Protein AF-A0AAU3JM72-F1 (afdb_monomer_lite)

Radius of gyration: 27.92 Å; chains: 1; bounding box: 71×69×73 Å

Foldseek 3Di:
DDDAQEAEDAPDPVSVVVVVVSVVVCVVVVHHYHYDYPDDDDPDDDDPPDDPDDPVPDCVQVVPDPDDDPPPDPVVVVVVVLVVLLLLLLVLLLCLLLLLLVLLLVLLQVVCVVVVHPRLADPLLVCCCNPVLSPQLSVLSSPQDGDPCSVVDDDDDPPDDSCDPVSVVLSNVLSVLLSCLLNVQLVVVCVPPHNQASSQLSSLLSSLLSLLSSLVSNQPPHDSPDPSSVVRVSSVVSNVVSNVVSQCLAPPPVNCVSRVHHHDDPVSNVSSNVSSCVSNVVSVVVVVVVVVVVVVVVVVVVVVVD

Secondary structure (DSSP, 8-state):
-PPPEEEEE-S-HHHHHHHHHHHHHHHHHT--EEEEE--------PPSS--SS-TTTSSHHHHH-SS--SS--HHHHHHHHHHHHHHHHHHHHHHHHHHHHHHHHHHHHHHHHHTTPPPSS-TTHHHIIIIIISHHHHHHHHT----TTGGGSPPPPTTS-SS-HHHHHHHHHHHHHHHHHHHHHHHHHHHHH-HHHHHHHHHHHHHHHHHHHHHHHHTTTS-TT-TTTTT-HHHHHHHHHHHHHHHHHHHSHHHHHHHT--PPPHHHHHHHHHHHHHHHHHHHHHHHHHHHHHHHHHHHHHTT--

pLDDT: mean 80.22, std 16.36, range [35.91, 97.12]

Structure (mmCIF, N/CA/C/O backbone):
data_AF-A0AAU3JM72-F1
#
_entry.id   AF-A0AAU3JM72-F1
#
loop_
_atom_site.group_PDB
_atom_site.id
_atom_site.type_symbol
_atom_site.label_atom_id
_atom_site.label_alt_id
_atom_site.label_comp_id
_atom_site.label_asym_id
_atom_site.label_entity_id
_atom_site.label_seq_id
_atom_site.pdbx_PDB_ins_code
_atom_site.Cartn_x
_atom_site.Cartn_y
_atom_site.Cartn_z
_atom_site.occupancy
_atom_site.B_iso_or_equiv
_atom_site.auth_seq_id
_atom_site.auth_comp_id
_atom_site.auth_asym_id
_atom_site.auth_atom_id
_atom_site.pdbx_PDB_model_num
ATOM 1 N N . MET A 1 1 ? 28.764 20.811 -31.869 1.00 49.19 1 MET A N 1
ATOM 2 C CA . MET A 1 1 ? 29.523 19.583 -32.190 1.00 49.19 1 MET A CA 1
ATOM 3 C C . MET A 1 1 ? 28.527 18.578 -32.729 1.00 49.19 1 MET A C 1
ATOM 5 O O . MET A 1 1 ? 27.558 18.292 -32.040 1.00 49.19 1 MET A O 1
ATOM 9 N N . SER A 1 2 ? 28.678 18.153 -33.978 1.00 56.88 2 SER A N 1
ATOM 10 C CA . SER A 1 2 ? 27.762 17.224 -34.639 1.00 56.88 2 SER A CA 1
ATOM 11 C C . SER A 1 2 ? 27.998 15.799 -34.129 1.00 56.88 2 SER A C 1
ATOM 13 O O . SER A 1 2 ? 29.131 15.319 -34.113 1.00 56.88 2 SER A O 1
ATOM 15 N N . SER A 1 3 ? 26.936 15.145 -33.656 1.00 62.84 3 SER A N 1
ATOM 16 C CA . SER A 1 3 ? 27.009 13.788 -33.110 1.00 62.84 3 SER A CA 1
ATOM 17 C C . SER A 1 3 ? 27.438 12.781 -34.188 1.00 62.84 3 SER A C 1
ATOM 19 O O . SER A 1 3 ? 26.964 12.887 -35.323 1.00 62.84 3 SER A O 1
ATOM 21 N N . PRO A 1 4 ? 28.312 11.809 -33.865 1.00 71.19 4 PRO A N 1
ATOM 22 C CA . PRO A 1 4 ? 28.730 10.786 -34.816 1.00 71.19 4 PRO A CA 1
ATOM 23 C C . PRO A 1 4 ? 27.561 9.867 -35.194 1.00 71.19 4 PRO A C 1
ATOM 25 O O . PRO A 1 4 ? 26.648 9.649 -34.394 1.00 71.19 4 PRO A O 1
ATOM 28 N N . VAL A 1 5 ? 27.615 9.289 -36.394 1.00 57.78 5 VAL A N 1
ATOM 29 C CA . VAL A 1 5 ? 26.723 8.187 -36.781 1.00 57.78 5 VAL A CA 1
ATOM 30 C C . VAL A 1 5 ? 27.185 6.942 -36.029 1.00 57.78 5 VAL A C 1
ATOM 32 O O . VAL A 1 5 ? 28.366 6.604 -36.073 1.00 57.78 5 VAL A O 1
ATOM 35 N N . VAL A 1 6 ? 26.283 6.279 -35.305 1.00 68.44 6 VAL A N 1
ATOM 36 C CA . VAL A 1 6 ? 26.598 5.082 -34.513 1.00 68.44 6 VAL A CA 1
ATOM 37 C C . VAL A 1 6 ? 25.894 3.876 -35.122 1.00 68.44 6 VAL A C 1
ATOM 39 O O . VAL A 1 6 ? 24.688 3.940 -35.352 1.00 68.44 6 VAL A O 1
ATOM 42 N N . VAL A 1 7 ? 26.625 2.784 -35.358 1.00 66.69 7 VAL A N 1
ATOM 43 C CA . VAL A 1 7 ? 26.054 1.521 -35.854 1.00 66.69 7 VAL A CA 1
ATOM 44 C C . VAL A 1 7 ? 26.554 0.333 -35.039 1.00 66.69 7 VAL A C 1
ATOM 46 O O . VAL A 1 7 ? 27.743 0.242 -34.731 1.00 66.69 7 VAL A O 1
ATOM 49 N N . GLY A 1 8 ? 25.628 -0.560 -34.687 1.00 65.19 8 GLY A N 1
ATOM 50 C CA . GLY A 1 8 ? 25.911 -1.827 -34.018 1.00 65.19 8 GLY A CA 1
ATOM 51 C C . GLY A 1 8 ? 26.321 -2.907 -35.019 1.00 65.19 8 GLY A C 1
ATOM 52 O O . GLY A 1 8 ? 25.660 -3.056 -36.044 1.00 65.19 8 GLY A O 1
ATOM 53 N N . VAL A 1 9 ? 27.389 -3.652 -34.731 1.00 64.81 9 VAL A N 1
ATOM 54 C CA . VAL A 1 9 ? 27.903 -4.720 -35.607 1.00 64.81 9 VAL A CA 1
ATOM 55 C C . VAL A 1 9 ? 28.050 -6.019 -34.814 1.00 64.81 9 VAL A C 1
ATOM 57 O O . VAL A 1 9 ? 28.719 -6.036 -33.783 1.00 64.81 9 VAL A O 1
ATOM 60 N N . ASP A 1 10 ? 27.427 -7.094 -35.293 1.00 61.44 10 ASP A N 1
ATOM 61 C CA . ASP A 1 10 ? 27.591 -8.485 -34.816 1.00 61.44 10 ASP A CA 1
ATOM 62 C C . ASP A 1 10 ? 28.315 -9.386 -35.834 1.00 61.44 10 ASP A C 1
ATOM 64 O O . ASP A 1 10 ? 28.596 -10.543 -35.540 1.00 61.44 10 ASP A O 1
ATOM 68 N N . GLY A 1 11 ? 28.602 -8.880 -37.040 1.00 59.94 11 GLY A N 1
ATOM 69 C CA . GLY A 1 11 ? 29.184 -9.658 -38.138 1.00 59.94 11 GLY A CA 1
ATOM 70 C C . GLY A 1 11 ? 28.171 -10.417 -39.007 1.00 59.94 11 GLY A C 1
ATOM 71 O O . GLY A 1 11 ? 28.581 -11.088 -39.953 1.00 59.94 11 GLY A O 1
ATOM 72 N N . SER A 1 12 ? 26.864 -10.306 -38.743 1.00 63.44 12 SER A N 1
ATOM 73 C CA . SER A 1 12 ? 25.815 -10.822 -39.632 1.00 63.44 12 SER A CA 1
ATOM 74 C C . SER A 1 12 ? 25.775 -10.064 -40.975 1.00 63.44 12 SER A C 1
ATOM 76 O O . SER A 1 12 ? 26.095 -8.873 -41.029 1.00 63.44 12 SER A O 1
ATOM 78 N N . PRO A 1 13 ? 25.320 -10.693 -42.079 1.00 62.41 13 PRO A N 1
ATOM 79 C CA . PRO A 1 13 ? 25.146 -10.006 -43.364 1.00 62.41 13 PRO A CA 1
ATOM 80 C C . PRO A 1 13 ? 24.252 -8.756 -43.272 1.00 62.41 13 PRO A C 1
ATOM 82 O O . PRO A 1 13 ? 24.496 -7.754 -43.941 1.00 62.41 13 PRO A O 1
ATOM 85 N N . SER A 1 14 ? 23.243 -8.792 -42.397 1.00 65.31 14 SER A N 1
ATOM 86 C CA . SER A 1 14 ? 22.357 -7.666 -42.094 1.00 65.31 14 SER A CA 1
ATOM 87 C C . SER A 1 14 ? 23.060 -6.512 -41.378 1.00 65.31 14 SER A C 1
ATOM 89 O O . SER A 1 14 ? 22.780 -5.354 -41.691 1.00 65.31 14 SER A O 1
ATOM 91 N N . SER A 1 15 ? 23.983 -6.786 -40.448 1.00 60.44 15 SER A N 1
ATOM 92 C CA . SER A 1 15 ? 24.728 -5.710 -39.782 1.00 60.44 15 SER A CA 1
ATOM 93 C C . SER A 1 15 ? 25.787 -5.094 -40.690 1.00 60.44 15 SER A C 1
ATOM 95 O O . SER A 1 15 ? 25.991 -3.885 -40.632 1.00 60.44 15 SER A O 1
ATOM 97 N N . LEU A 1 16 ? 26.381 -5.866 -41.604 1.00 65.25 16 LEU A N 1
ATOM 98 C CA . LEU A 1 16 ? 27.285 -5.336 -42.632 1.00 65.25 16 LEU A CA 1
ATOM 99 C C . LEU A 1 16 ? 26.565 -4.381 -43.597 1.00 65.25 16 LEU A C 1
ATOM 101 O O . LEU A 1 16 ? 27.071 -3.293 -43.865 1.00 65.25 16 LEU A O 1
ATOM 105 N N . ALA A 1 17 ? 25.347 -4.716 -44.032 1.00 69.88 17 ALA A N 1
ATOM 106 C CA . ALA A 1 17 ? 24.524 -3.803 -44.831 1.00 69.88 17 ALA A CA 1
ATOM 107 C C . ALA A 1 17 ? 24.172 -2.510 -44.062 1.00 69.88 17 ALA A C 1
ATOM 109 O O . ALA A 1 17 ? 24.166 -1.416 -44.629 1.00 69.88 17 ALA A O 1
ATOM 110 N N . ALA A 1 18 ? 23.930 -2.611 -42.750 1.00 70.00 18 ALA A N 1
ATOM 111 C CA . ALA A 1 18 ? 23.711 -1.445 -41.894 1.00 70.00 18 ALA A CA 1
ATOM 112 C C . ALA A 1 18 ? 24.978 -0.578 -41.737 1.00 70.00 18 ALA A C 1
ATOM 114 O O . ALA A 1 18 ? 24.873 0.648 -41.687 1.00 70.00 18 ALA A O 1
ATOM 115 N N . VAL A 1 19 ? 26.172 -1.186 -41.710 1.00 70.06 19 VAL A N 1
ATOM 116 C CA . VAL A 1 19 ? 27.468 -0.480 -41.715 1.00 70.06 19 VAL A CA 1
ATOM 117 C C . VAL A 1 19 ? 27.672 0.297 -43.008 1.00 70.06 19 VAL A C 1
ATOM 119 O O . VAL A 1 19 ? 28.061 1.462 -42.948 1.00 70.06 19 VAL A O 1
ATOM 122 N N . GLU A 1 20 ? 27.380 -0.304 -44.162 1.00 69.19 20 GLU A N 1
ATOM 123 C CA . GLU A 1 20 ? 27.492 0.375 -45.458 1.00 69.19 20 GLU A CA 1
ATOM 124 C C . GLU A 1 20 ? 26.563 1.593 -45.538 1.00 69.19 20 GLU A C 1
ATOM 126 O O . GLU A 1 20 ? 27.001 2.692 -45.892 1.00 69.19 20 GLU A O 1
ATOM 131 N N . ALA A 1 21 ? 25.304 1.438 -45.115 1.00 69.81 21 ALA A N 1
ATOM 132 C CA . ALA A 1 21 ? 24.344 2.539 -45.061 1.00 69.81 21 ALA A CA 1
ATOM 133 C C . ALA A 1 21 ? 24.787 3.656 -44.094 1.00 69.81 21 ALA A C 1
ATOM 135 O O . ALA A 1 21 ? 24.672 4.843 -44.404 1.00 69.81 21 ALA A O 1
ATOM 136 N N . ALA A 1 22 ? 25.336 3.294 -42.934 1.00 67.94 22 ALA A N 1
ATOM 137 C CA . ALA A 1 22 ? 25.824 4.259 -41.953 1.00 67.94 22 ALA A CA 1
ATOM 138 C C . ALA A 1 22 ? 27.104 4.981 -42.400 1.00 67.94 22 ALA A C 1
ATOM 140 O O . ALA A 1 22 ? 27.269 6.166 -42.106 1.00 67.94 22 ALA A O 1
ATOM 141 N N . ALA A 1 23 ? 27.993 4.303 -43.130 1.00 68.81 23 ALA A N 1
ATOM 142 C CA . ALA A 1 23 ? 29.184 4.908 -43.720 1.00 68.81 23 ALA A CA 1
ATOM 143 C C . ALA A 1 23 ? 28.820 5.924 -44.812 1.00 68.81 23 ALA A C 1
ATOM 145 O O . ALA A 1 23 ? 29.388 7.018 -44.846 1.00 68.81 23 ALA A O 1
ATOM 146 N N . TRP A 1 24 ? 27.828 5.600 -45.648 1.00 74.69 24 TRP A N 1
ATOM 147 C CA . TRP A 1 24 ? 27.279 6.527 -46.637 1.00 74.69 24 TRP A CA 1
ATOM 148 C C . TRP A 1 24 ? 26.712 7.794 -45.978 1.00 74.69 24 TRP A C 1
ATOM 150 O O . TRP A 1 24 ? 27.073 8.913 -46.348 1.00 74.69 24 TRP A O 1
ATOM 160 N N . GLU A 1 25 ? 25.891 7.628 -44.940 1.00 65.50 25 GLU A N 1
ATOM 161 C CA . GLU A 1 25 ? 25.280 8.743 -44.208 1.00 65.50 25 GLU A CA 1
ATOM 162 C C . GLU A 1 25 ? 26.319 9.609 -43.472 1.00 65.50 25 GLU A C 1
ATOM 164 O O . GLU A 1 25 ? 26.221 10.839 -43.458 1.00 65.50 25 GLU A O 1
ATOM 169 N N . ALA A 1 26 ? 27.345 8.988 -42.880 1.00 64.19 26 ALA A N 1
ATOM 170 C CA . ALA A 1 26 ? 28.450 9.699 -42.239 1.00 64.19 26 ALA A CA 1
ATOM 171 C C . ALA A 1 26 ? 29.233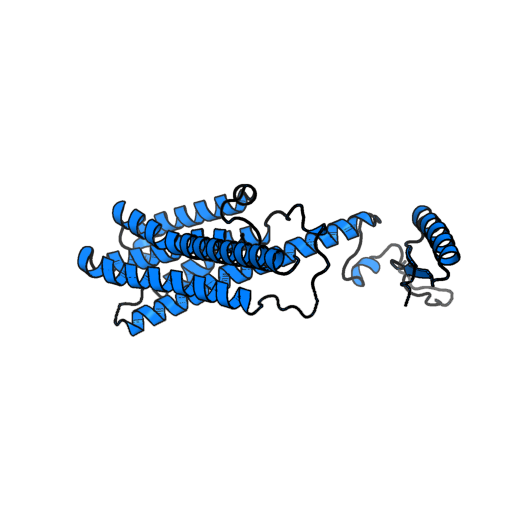 10.557 -43.249 1.00 64.19 26 ALA A C 1
ATOM 173 O O . ALA A 1 26 ? 29.571 11.706 -42.947 1.00 64.19 26 ALA A O 1
ATOM 174 N N . GLY A 1 27 ? 29.442 10.033 -44.463 1.00 67.31 27 GLY A N 1
ATOM 175 C CA . GLY A 1 27 ? 30.051 10.754 -45.581 1.00 67.31 27 GLY A CA 1
ATOM 176 C C . GLY A 1 27 ? 29.232 11.966 -46.027 1.00 67.31 27 GLY A C 1
ATOM 177 O O . GLY A 1 27 ? 29.788 13.053 -46.170 1.00 67.31 27 GLY A O 1
ATOM 178 N N . LEU A 1 28 ? 27.909 11.819 -46.161 1.00 76.88 28 LEU A N 1
ATOM 179 C CA . LEU A 1 28 ? 27.008 12.927 -46.514 1.00 76.88 28 LEU A CA 1
ATOM 180 C C . LEU A 1 28 ? 26.993 14.038 -45.460 1.00 76.88 28 LEU A C 1
ATOM 182 O O . LEU A 1 28 ? 26.919 15.220 -45.792 1.00 76.88 28 LEU A O 1
ATOM 186 N N . ARG A 1 29 ? 27.053 13.665 -44.180 1.00 71.69 29 ARG A N 1
ATOM 187 C CA . ARG A 1 29 ? 26.974 14.611 -43.059 1.00 71.69 29 ARG A CA 1
ATOM 188 C C . ARG A 1 29 ? 28.322 15.221 -42.674 1.00 71.69 29 ARG A C 1
ATOM 190 O O . ARG A 1 29 ? 28.341 16.146 -41.864 1.00 71.69 29 ARG A O 1
ATOM 197 N N . GLY A 1 30 ? 29.435 14.709 -43.202 1.00 73.06 30 GLY A N 1
ATOM 198 C CA . GLY A 1 30 ? 30.781 15.127 -42.799 1.00 73.06 30 GLY A CA 1
ATOM 199 C C . GLY A 1 30 ? 31.066 14.877 -41.311 1.00 73.06 30 GLY A C 1
ATOM 200 O O . GLY A 1 30 ? 31.782 15.653 -40.679 1.00 73.06 30 GLY A O 1
ATOM 201 N N . VAL A 1 31 ? 30.466 13.834 -40.727 1.00 71.56 31 VAL A N 1
ATOM 202 C CA . VAL A 1 31 ? 30.606 13.475 -39.303 1.00 71.56 31 VAL A CA 1
ATOM 203 C C . VAL A 1 31 ? 31.302 12.125 -39.152 1.00 71.56 31 VAL A C 1
ATOM 205 O O . VAL A 1 31 ? 31.309 11.311 -40.069 1.00 71.56 31 VAL A O 1
ATOM 208 N N . GLY A 1 32 ? 31.883 11.861 -37.980 1.00 63.00 32 GLY A N 1
ATOM 209 C CA . GLY A 1 32 ? 32.533 10.577 -37.708 1.00 63.00 32 GLY A CA 1
ATOM 210 C C . GLY A 1 32 ? 31.543 9.406 -37.645 1.00 63.00 32 GLY A C 1
ATOM 211 O O . GLY A 1 32 ? 30.427 9.559 -37.149 1.00 63.00 32 GLY A O 1
ATOM 212 N N . LEU A 1 33 ? 31.977 8.227 -38.096 1.00 56.91 33 LEU A N 1
ATOM 213 C CA . LEU A 1 33 ? 31.285 6.950 -37.901 1.00 56.91 33 LEU A CA 1
ATOM 214 C C . LEU A 1 33 ? 31.871 6.241 -36.672 1.00 56.91 33 LEU A C 1
ATOM 216 O O . LEU A 1 33 ? 33.084 6.057 -36.575 1.00 56.91 33 LEU A O 1
ATOM 220 N N . ARG A 1 34 ? 31.019 5.830 -35.733 1.00 59.38 34 ARG A N 1
ATOM 221 C CA . ARG A 1 34 ? 31.392 5.035 -34.560 1.00 59.38 34 ARG A CA 1
ATOM 222 C C . ARG A 1 34 ? 30.730 3.664 -34.648 1.00 59.38 34 ARG A C 1
ATOM 224 O O . ARG A 1 34 ? 29.527 3.530 -34.446 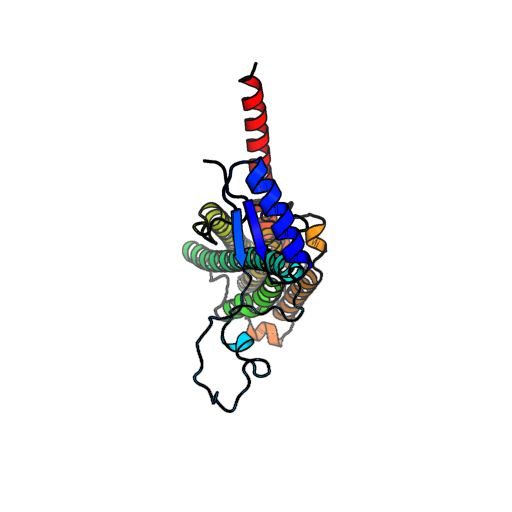1.00 59.38 34 ARG A O 1
ATOM 231 N N . LEU A 1 35 ? 31.538 2.649 -34.925 1.00 53.78 35 LEU A N 1
ATOM 232 C CA . LEU A 1 35 ? 31.105 1.256 -34.911 1.00 53.78 35 LEU A CA 1
ATOM 233 C C . LEU A 1 35 ? 31.121 0.732 -33.474 1.00 53.78 35 LEU A C 1
ATOM 235 O O . LEU A 1 35 ? 32.120 0.873 -32.769 1.00 53.78 35 LEU A O 1
ATOM 239 N N . VAL A 1 36 ? 30.011 0.146 -33.038 1.00 55.00 36 VAL A N 1
ATOM 240 C CA . VAL A 1 36 ? 29.865 -0.480 -31.722 1.00 55.00 36 VAL A CA 1
ATOM 241 C C . VAL A 1 36 ? 29.704 -1.975 -31.946 1.00 55.00 36 VAL A C 1
ATOM 243 O O . VAL A 1 36 ? 28.677 -2.437 -32.431 1.00 55.00 36 VAL A O 1
ATOM 246 N N . HIS A 1 37 ? 30.748 -2.737 -31.642 1.00 51.34 37 HIS A N 1
ATOM 247 C CA . HIS A 1 37 ? 30.766 -4.175 -31.881 1.00 51.34 37 HIS A CA 1
ATOM 248 C C . HIS A 1 37 ? 30.145 -4.930 -30.697 1.00 51.34 37 HIS A C 1
ATOM 250 O O . HIS A 1 37 ? 30.644 -4.836 -29.574 1.00 51.34 37 HIS A O 1
ATOM 256 N N . ALA A 1 38 ? 29.117 -5.742 -30.942 1.00 53.59 38 ALA A N 1
ATOM 257 C CA . ALA A 1 38 ? 28.592 -6.704 -29.972 1.00 53.59 38 ALA A CA 1
ATOM 258 C C . ALA A 1 38 ? 29.421 -8.006 -30.046 1.00 53.59 38 ALA A C 1
ATOM 260 O O . ALA A 1 38 ? 29.018 -9.002 -30.618 1.00 53.59 38 ALA A O 1
ATOM 261 N N . PHE A 1 39 ? 30.657 -7.901 -29.546 1.00 57.16 39 PHE A N 1
ATOM 262 C CA . PHE A 1 39 ? 31.664 -8.919 -29.184 1.00 57.16 39 PHE A CA 1
ATOM 263 C C . PHE A 1 39 ? 32.054 -10.122 -30.083 1.00 57.16 39 PHE A C 1
ATOM 265 O O . PHE A 1 39 ? 31.286 -11.042 -30.341 1.00 57.16 39 PHE A O 1
ATOM 272 N N . GLY A 1 40 ? 33.372 -10.228 -30.312 1.00 42.09 40 GLY A N 1
ATOM 273 C CA . GLY A 1 40 ? 34.153 -11.472 -30.283 1.00 42.09 40 GLY A CA 1
ATOM 274 C C . GLY A 1 40 ? 35.402 -11.245 -29.409 1.00 42.09 40 GLY A C 1
ATOM 275 O O . GLY A 1 40 ? 36.049 -10.211 -29.539 1.00 42.09 40 GLY A O 1
ATOM 276 N N . TRP A 1 41 ? 35.695 -12.149 -28.466 1.00 42.56 41 TRP A N 1
ATOM 277 C CA . TRP A 1 41 ? 36.824 -12.060 -27.512 1.00 42.56 41 TRP A CA 1
ATOM 278 C C . TRP A 1 41 ? 38.202 -11.989 -28.215 1.00 42.56 41 TRP A C 1
ATOM 280 O O . TRP A 1 41 ? 38.305 -12.365 -29.382 1.00 42.56 41 TRP A O 1
ATOM 290 N N . PRO A 1 42 ? 39.251 -11.459 -27.544 1.00 40.47 42 PRO A N 1
ATOM 291 C CA . PRO A 1 42 ? 40.457 -10.943 -28.173 1.00 40.47 42 PRO A CA 1
ATOM 292 C C . PRO A 1 42 ? 41.248 -12.045 -28.872 1.00 40.47 42 PRO A C 1
ATOM 294 O O . PRO A 1 42 ? 41.341 -13.178 -28.401 1.00 40.47 42 PRO A O 1
ATOM 297 N N . SER A 1 43 ? 41.881 -11.669 -29.977 1.00 41.25 43 SER A N 1
ATOM 298 C CA . SER A 1 43 ? 42.891 -12.451 -30.678 1.00 41.25 43 SER A CA 1
ATOM 299 C C . SER A 1 43 ? 44.108 -12.697 -29.776 1.00 41.25 43 SER A C 1
ATOM 301 O O . SER A 1 43 ? 45.112 -11.992 -29.861 1.00 41.25 43 SER A O 1
ATOM 303 N N . ILE A 1 44 ? 44.025 -13.698 -28.898 1.00 39.38 44 ILE A N 1
ATOM 304 C CA . ILE A 1 44 ? 45.196 -14.321 -28.284 1.00 39.38 44 ILE A CA 1
ATOM 305 C C . ILE A 1 44 ? 45.818 -15.216 -29.353 1.00 39.38 44 ILE A C 1
ATOM 307 O O . ILE A 1 44 ? 45.195 -16.159 -29.840 1.00 39.38 44 ILE A O 1
ATOM 311 N N . HIS A 1 45 ? 47.055 -14.912 -29.731 1.00 40.97 45 HIS A N 1
ATOM 312 C CA . HIS A 1 45 ? 47.859 -15.802 -30.555 1.00 40.97 45 HIS A CA 1
ATOM 313 C C . HIS A 1 45 ? 48.195 -17.045 -29.716 1.00 40.97 45 HIS A C 1
ATOM 315 O O . HIS A 1 45 ? 49.015 -16.980 -28.802 1.00 40.97 45 HIS A O 1
ATOM 321 N N . LEU A 1 46 ? 47.519 -18.164 -29.979 1.00 39.09 46 LEU A N 1
ATOM 322 C CA . LEU A 1 46 ? 47.880 -19.459 -29.407 1.00 39.09 46 LEU A CA 1
ATOM 323 C C . LEU A 1 46 ? 49.042 -20.037 -30.234 1.00 39.09 46 LEU A C 1
ATOM 325 O O . LEU A 1 46 ? 48.894 -20.171 -31.453 1.00 39.09 46 LEU A O 1
ATOM 329 N N . PRO A 1 47 ? 50.184 -20.395 -29.616 1.00 35.91 47 PRO A N 1
ATOM 330 C CA . PRO A 1 47 ? 51.208 -21.180 -30.294 1.00 35.91 47 PRO A CA 1
ATOM 331 C C . PRO A 1 47 ? 50.593 -22.478 -30.838 1.00 35.91 47 PRO A C 1
ATOM 333 O O . PRO A 1 47 ? 49.633 -23.004 -30.272 1.00 35.91 47 PRO A O 1
ATOM 336 N N . HIS A 1 48 ? 51.129 -23.004 -31.940 1.00 36.59 48 HIS A N 1
ATOM 337 C CA . HIS A 1 48 ? 50.636 -24.252 -32.521 1.00 36.59 48 HIS A CA 1
ATOM 338 C C . HIS A 1 48 ? 50.688 -25.401 -31.498 1.00 36.59 48 HIS A C 1
ATOM 340 O O . HIS A 1 48 ? 51.760 -25.757 -31.014 1.00 36.59 48 HIS A O 1
ATOM 346 N N . GLY A 1 49 ? 49.507 -25.949 -31.180 1.00 47.91 49 GLY A N 1
ATOM 347 C CA . GLY A 1 49 ? 49.293 -26.978 -30.153 1.00 47.91 49 GLY A CA 1
ATOM 348 C C . GLY A 1 49 ? 48.330 -26.561 -29.031 1.00 47.91 49 GLY A C 1
ATOM 349 O O . GLY A 1 49 ? 48.637 -26.786 -27.865 1.00 47.91 49 GLY A O 1
ATOM 350 N N . GLY A 1 50 ? 47.199 -25.921 -29.363 1.00 42.16 50 GLY A N 1
ATOM 351 C CA . GLY A 1 50 ? 46.226 -25.412 -28.383 1.00 42.16 50 GLY A CA 1
ATOM 352 C C . GLY A 1 50 ? 45.748 -26.456 -27.351 1.00 42.16 50 GLY A C 1
ATOM 353 O O . GLY A 1 50 ? 45.823 -27.658 -27.610 1.00 42.16 50 GLY A O 1
ATOM 354 N N . PRO A 1 51 ? 45.265 -26.016 -26.171 1.00 45.03 51 PRO A N 1
ATOM 355 C CA . PRO A 1 51 ? 44.852 -26.911 -25.088 1.00 45.03 51 PRO A CA 1
ATOM 356 C C . PRO A 1 51 ? 43.678 -27.825 -25.500 1.00 45.03 51 PRO A C 1
ATOM 358 O O . PRO A 1 51 ? 42.928 -27.479 -26.413 1.00 45.03 51 PRO A O 1
ATOM 361 N N . PRO A 1 52 ? 43.473 -28.976 -24.827 1.00 48.31 52 PRO A N 1
ATOM 362 C CA . PRO A 1 52 ? 42.564 -30.042 -25.276 1.00 48.31 52 PRO A CA 1
ATOM 363 C C . PRO A 1 52 ? 41.061 -29.705 -25.198 1.00 48.31 52 PRO A C 1
ATOM 365 O O . PRO A 1 52 ? 40.222 -30.574 -25.421 1.00 48.31 52 PRO A O 1
ATOM 368 N N . TRP A 1 53 ? 40.702 -28.457 -24.901 1.00 47.06 53 TRP A N 1
ATOM 369 C CA . TRP A 1 53 ? 39.329 -27.962 -24.838 1.00 47.06 53 TRP A CA 1
ATOM 370 C C . TRP A 1 53 ? 39.094 -26.893 -25.908 1.00 47.06 53 TRP A C 1
ATOM 372 O O . TRP A 1 53 ? 39.799 -25.888 -25.986 1.00 47.06 53 TRP A O 1
ATOM 382 N N . ASN A 1 54 ? 38.070 -27.120 -26.733 1.00 45.44 54 ASN A N 1
ATOM 383 C CA . ASN A 1 54 ? 37.643 -26.221 -27.798 1.00 45.44 54 ASN A CA 1
ATOM 384 C C . ASN A 1 54 ? 36.780 -25.074 -27.213 1.00 45.44 54 ASN A C 1
ATOM 386 O O . ASN A 1 54 ? 35.706 -25.336 -26.657 1.00 45.44 54 ASN A O 1
ATOM 390 N N . PRO A 1 55 ? 37.199 -23.800 -27.338 1.00 45.66 55 PRO A N 1
ATOM 391 C CA . PRO A 1 55 ? 36.449 -22.652 -26.820 1.00 45.66 55 PRO A CA 1
ATOM 392 C C . PRO A 1 55 ? 35.133 -22.377 -27.570 1.00 45.66 55 PRO A C 1
ATOM 394 O O . PRO A 1 55 ? 34.304 -21.624 -27.070 1.00 45.66 55 PRO A O 1
ATOM 397 N N . GLY A 1 56 ? 34.907 -22.994 -28.738 1.00 45.78 56 GLY A N 1
ATOM 398 C CA . GLY A 1 56 ? 33.637 -22.911 -29.467 1.00 45.78 56 GLY A CA 1
ATOM 399 C C . GLY A 1 56 ? 32.540 -23.849 -28.946 1.00 45.78 56 GLY A C 1
ATOM 400 O O . GLY A 1 56 ? 31.369 -23.597 -29.197 1.00 45.78 56 GLY A O 1
ATOM 401 N N . THR A 1 57 ? 32.895 -24.914 -28.215 1.00 46.12 57 THR A N 1
ATOM 402 C CA . THR A 1 57 ? 31.941 -25.932 -27.721 1.00 46.12 57 THR A CA 1
ATOM 403 C C . THR A 1 57 ? 31.735 -25.909 -26.209 1.00 46.12 57 THR A C 1
ATOM 405 O O . THR A 1 57 ? 30.852 -26.595 -25.708 1.00 46.12 57 THR A O 1
ATOM 408 N N . THR A 1 58 ? 32.541 -25.149 -25.464 1.00 43.28 58 THR A N 1
ATOM 409 C CA . THR A 1 58 ? 32.561 -25.210 -23.996 1.00 43.28 58 THR A CA 1
ATOM 410 C C . THR A 1 58 ? 32.350 -23.817 -23.421 1.00 43.28 58 THR A C 1
ATOM 412 O O . THR A 1 58 ? 33.315 -23.067 -23.360 1.00 43.28 58 THR A O 1
ATOM 415 N N . GLY A 1 59 ? 31.099 -23.482 -23.068 1.00 47.94 59 GLY A N 1
ATOM 416 C CA . GLY A 1 59 ? 30.612 -22.604 -21.976 1.00 47.94 59 GLY A CA 1
ATOM 417 C C . GLY A 1 59 ? 31.355 -21.325 -21.543 1.00 47.94 59 GLY A C 1
ATOM 418 O O . GLY A 1 59 ? 30.954 -20.697 -20.576 1.00 47.94 59 GLY A O 1
ATOM 419 N N . LEU A 1 60 ? 32.427 -20.890 -22.200 1.00 40.88 60 LEU A N 1
ATOM 420 C CA . LEU A 1 60 ? 33.278 -19.778 -21.766 1.00 40.88 60 LEU A CA 1
ATOM 421 C C . LEU A 1 60 ? 32.634 -18.414 -22.041 1.00 40.88 60 LEU A C 1
ATOM 423 O O . LEU A 1 60 ? 32.891 -17.467 -21.306 1.00 40.88 60 LEU A O 1
ATOM 427 N N . ARG A 1 61 ? 31.750 -18.329 -23.048 1.00 40.50 61 ARG A N 1
ATOM 428 C CA . ARG A 1 61 ? 30.870 -17.167 -23.273 1.00 40.50 61 ARG A CA 1
ATOM 429 C C . ARG A 1 61 ? 29.884 -16.971 -22.114 1.00 40.50 61 ARG A C 1
ATOM 431 O O . ARG A 1 61 ? 29.685 -15.842 -21.687 1.00 40.50 61 ARG A O 1
ATOM 438 N N . GLU A 1 62 ? 29.329 -18.064 -21.590 1.00 48.69 62 GLU A N 1
ATOM 439 C CA . GLU A 1 62 ? 28.422 -18.071 -20.429 1.00 48.69 62 GLU A CA 1
ATOM 440 C C . GLU A 1 62 ? 29.155 -17.760 -19.120 1.00 48.69 62 GLU A C 1
ATOM 442 O O . GLU A 1 62 ? 28.579 -17.164 -18.218 1.00 48.69 62 GLU A O 1
ATOM 447 N N . LEU A 1 63 ? 30.441 -18.112 -19.026 1.00 37.25 63 LEU A N 1
ATOM 448 C CA . LEU A 1 63 ? 31.255 -17.888 -17.829 1.00 37.25 63 LEU A CA 1
ATOM 449 C C . LEU A 1 63 ? 31.787 -16.449 -17.683 1.00 37.25 63 LEU A C 1
ATOM 451 O O . LEU A 1 63 ? 32.251 -16.103 -16.599 1.00 37.25 63 LEU A O 1
ATOM 455 N N . ALA A 1 64 ? 31.771 -15.627 -18.741 1.00 39.53 64 ALA A N 1
ATOM 456 C CA . ALA A 1 64 ? 32.469 -14.332 -18.768 1.00 39.53 64 ALA A CA 1
ATOM 457 C C . ALA A 1 64 ? 31.580 -13.103 -19.031 1.00 39.53 64 ALA A C 1
ATOM 459 O O . ALA A 1 64 ? 32.080 -11.981 -18.958 1.00 39.53 64 ALA A O 1
ATOM 460 N N . ALA A 1 65 ? 30.300 -13.282 -19.360 1.00 50.94 65 ALA A N 1
ATOM 461 C CA . ALA A 1 65 ? 29.388 -12.182 -19.661 1.00 50.94 65 ALA A CA 1
ATOM 462 C C . ALA A 1 65 ? 28.268 -12.088 -18.618 1.00 50.94 65 ALA A C 1
ATOM 464 O O . ALA A 1 65 ? 27.626 -13.088 -18.310 1.00 50.94 65 ALA A O 1
ATOM 465 N N . ASP A 1 66 ? 27.981 -10.871 -18.139 1.00 57.31 66 ASP A N 1
ATOM 466 C CA . ASP A 1 66 ? 26.841 -10.601 -17.244 1.00 57.31 66 ASP A CA 1
ATOM 467 C C . ASP A 1 66 ? 25.481 -10.868 -17.926 1.00 57.31 66 ASP A C 1
ATOM 469 O O . ASP A 1 66 ? 24.461 -11.036 -17.260 1.00 57.31 66 ASP A O 1
ATOM 473 N N . MET A 1 67 ? 25.456 -10.908 -19.265 1.00 66.94 67 MET A N 1
ATOM 474 C CA . MET A 1 67 ? 24.290 -11.245 -20.080 1.00 66.94 67 MET A CA 1
ATOM 475 C C . MET A 1 67 ? 24.731 -11.937 -21.378 1.00 66.94 67 MET A C 1
ATOM 477 O O . MET A 1 67 ? 25.571 -11.408 -22.108 1.00 66.94 67 MET A O 1
ATOM 481 N N . VAL A 1 68 ? 24.132 -13.090 -21.690 1.00 73.00 68 VAL A N 1
ATOM 482 C CA . VAL A 1 68 ? 24.349 -13.845 -22.938 1.00 73.00 68 VAL A CA 1
ATOM 483 C C . VAL A 1 68 ? 23.038 -13.936 -23.709 1.00 73.00 68 VAL A C 1
ATOM 485 O O . VAL A 1 68 ? 22.005 -14.288 -23.143 1.00 73.00 68 VAL A O 1
ATOM 488 N N . LEU A 1 69 ? 23.083 -13.622 -25.004 1.00 71.62 69 LEU A N 1
ATOM 489 C CA . LEU A 1 69 ? 21.965 -13.857 -25.914 1.00 71.62 69 LEU A CA 1
ATOM 490 C C . LEU A 1 69 ? 21.977 -15.328 -26.329 1.00 71.62 69 LEU A C 1
ATOM 492 O O . LEU A 1 69 ? 22.991 -15.825 -26.810 1.00 71.62 69 LEU A O 1
ATOM 496 N N . THR A 1 70 ? 20.866 -16.026 -26.113 1.00 78.50 70 THR A N 1
ATOM 497 C CA . THR A 1 70 ? 20.735 -17.456 -26.432 1.00 78.50 70 THR A CA 1
ATOM 498 C C . THR A 1 70 ? 20.209 -17.710 -27.843 1.00 78.50 70 THR A C 1
ATOM 500 O O . THR A 1 70 ? 20.287 -18.835 -28.328 1.00 78.50 70 THR A O 1
ATOM 503 N N . ASP A 1 71 ? 19.654 -16.683 -28.484 1.00 76.88 71 ASP A N 1
ATOM 504 C CA . ASP A 1 71 ? 18.985 -16.729 -29.784 1.00 76.88 71 ASP A CA 1
ATOM 505 C C . ASP A 1 71 ? 19.733 -15.963 -30.888 1.00 76.88 71 ASP A C 1
ATOM 507 O O . ASP A 1 71 ? 19.250 -15.916 -32.016 1.00 76.88 71 ASP A O 1
ATOM 511 N N . ASP A 1 72 ? 20.894 -15.374 -30.570 1.00 75.00 72 ASP A N 1
ATOM 512 C CA . ASP A 1 72 ? 21.681 -14.505 -31.457 1.00 75.00 72 ASP A CA 1
ATOM 513 C C . ASP A 1 72 ? 20.850 -13.370 -32.118 1.00 75.00 72 ASP A C 1
ATOM 515 O O . ASP A 1 72 ? 21.193 -12.888 -33.197 1.00 75.00 72 ASP A O 1
ATOM 519 N N . ASP A 1 73 ? 19.766 -12.903 -31.471 1.00 73.56 73 ASP A N 1
ATOM 520 C CA . ASP A 1 73 ? 18.891 -11.834 -31.982 1.00 73.56 73 ASP A CA 1
ATOM 521 C C . ASP A 1 73 ? 19.034 -10.529 -31.176 1.00 73.56 73 ASP A C 1
ATOM 523 O O . ASP A 1 73 ? 18.748 -10.446 -29.977 1.00 73.56 73 ASP A O 1
ATOM 527 N N . PHE A 1 74 ? 19.400 -9.443 -31.860 1.00 76.12 74 PHE A N 1
ATOM 528 C CA . PHE A 1 74 ? 19.455 -8.103 -31.273 1.00 76.12 74 PHE A CA 1
ATOM 529 C C . PHE A 1 74 ? 18.111 -7.596 -30.734 1.00 76.12 74 PHE A C 1
ATOM 531 O O . PHE A 1 74 ? 18.092 -6.758 -29.824 1.00 76.12 74 PHE A O 1
ATOM 538 N N . SER A 1 75 ? 16.982 -8.094 -31.243 1.00 80.81 75 SER A N 1
ATOM 539 C CA . SER A 1 75 ? 15.657 -7.766 -30.709 1.00 80.81 75 SER A CA 1
ATOM 540 C C . SER A 1 75 ? 15.514 -8.184 -29.236 1.00 80.81 75 SER A C 1
ATOM 542 O O . SER A 1 75 ? 14.838 -7.497 -28.457 1.00 80.81 75 SER A O 1
ATOM 544 N N . THR A 1 76 ? 16.242 -9.225 -28.809 1.00 78.81 76 THR A N 1
ATOM 545 C CA . THR A 1 76 ? 16.293 -9.668 -27.412 1.00 78.81 76 THR A CA 1
ATOM 546 C C . THR A 1 76 ? 16.952 -8.632 -26.505 1.00 78.81 76 THR A C 1
ATOM 548 O O . THR A 1 76 ? 16.491 -8.469 -25.376 1.00 78.81 76 THR A O 1
ATOM 551 N N . ILE A 1 77 ? 17.899 -7.820 -26.993 1.00 81.88 77 ILE A N 1
ATOM 552 C CA . ILE A 1 77 ? 18.438 -6.682 -26.224 1.00 81.88 77 ILE A CA 1
ATOM 553 C C . ILE A 1 77 ? 17.346 -5.638 -25.974 1.00 81.88 77 ILE A C 1
ATOM 555 O O . ILE A 1 77 ? 17.187 -5.159 -24.853 1.00 81.88 77 ILE A O 1
ATOM 559 N N . VAL A 1 78 ? 16.549 -5.298 -26.991 1.00 86.06 78 VAL A N 1
ATOM 560 C CA . VAL A 1 78 ? 15.461 -4.312 -26.846 1.00 86.06 78 VAL A CA 1
ATOM 561 C C . VAL A 1 78 ? 14.410 -4.805 -25.848 1.00 86.06 78 VAL A C 1
ATOM 563 O O . VAL A 1 78 ? 13.926 -4.029 -25.018 1.00 86.06 78 VAL A O 1
ATOM 566 N N . ARG A 1 79 ? 14.077 -6.100 -25.894 1.00 84.31 79 ARG A N 1
ATOM 567 C CA . ARG A 1 79 ? 13.186 -6.744 -24.920 1.00 84.31 79 ARG A CA 1
ATOM 568 C C . ARG A 1 79 ? 13.791 -6.752 -23.515 1.00 84.31 79 ARG A C 1
ATOM 570 O O . ARG A 1 79 ? 13.088 -6.397 -22.576 1.00 84.31 79 ARG A O 1
ATOM 577 N N . ALA A 1 80 ? 15.075 -7.075 -23.375 1.00 86.69 80 ALA A N 1
ATOM 578 C CA . ALA A 1 80 ? 15.778 -7.052 -22.094 1.00 86.69 80 ALA A CA 1
ATOM 579 C C . ALA A 1 80 ? 15.813 -5.642 -21.484 1.00 86.69 80 ALA A C 1
ATOM 581 O O . ALA A 1 80 ? 15.562 -5.482 -20.294 1.00 86.69 80 ALA A O 1
ATOM 582 N N . VAL A 1 81 ? 16.029 -4.600 -22.296 1.00 88.31 81 VAL A N 1
ATOM 583 C CA . VAL A 1 81 ? 15.952 -3.201 -21.844 1.00 88.31 81 VAL A CA 1
ATOM 584 C C . VAL A 1 81 ? 14.537 -2.850 -21.382 1.00 88.31 81 VAL A C 1
ATOM 586 O O . VAL A 1 81 ? 14.381 -2.231 -20.331 1.00 88.31 81 VAL A O 1
ATOM 589 N N . ARG A 1 82 ? 13.498 -3.248 -22.129 1.00 88.62 82 ARG A N 1
ATOM 590 C CA . ARG A 1 82 ? 12.098 -3.047 -21.715 1.00 88.62 82 ARG A CA 1
ATOM 591 C C . ARG A 1 82 ? 11.822 -3.696 -20.359 1.00 88.62 82 ARG A C 1
ATOM 593 O O . ARG A 1 82 ? 11.230 -3.051 -19.497 1.00 88.62 82 ARG A O 1
ATOM 600 N N . GLU A 1 83 ? 12.265 -4.936 -20.184 1.00 88.88 83 GLU A N 1
ATOM 601 C CA . GLU A 1 83 ? 12.077 -5.694 -18.949 1.00 88.88 83 GLU A CA 1
ATOM 602 C C . GLU A 1 83 ? 12.841 -5.057 -17.783 1.00 88.88 83 GLU A C 1
ATOM 604 O O . GLU A 1 83 ? 12.259 -4.800 -16.736 1.00 88.88 83 GLU A O 1
ATOM 609 N N . GLY A 1 84 ? 14.108 -4.683 -17.984 1.00 89.56 84 GLY A N 1
ATOM 610 C CA . GLY A 1 84 ? 14.919 -4.018 -16.962 1.00 89.56 84 GLY A CA 1
ATOM 611 C C . GL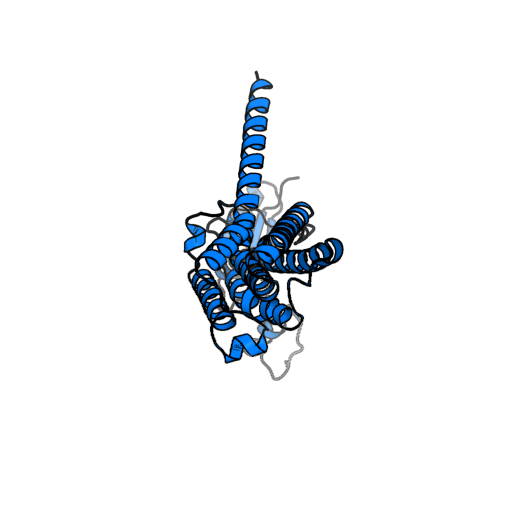Y A 1 84 ? 14.324 -2.688 -16.490 1.00 89.56 84 GLY A C 1
ATOM 612 O O . GLY A 1 84 ? 14.354 -2.386 -15.297 1.00 89.56 84 GLY A O 1
ATOM 613 N N . ARG A 1 85 ? 13.721 -1.909 -17.401 1.00 89.50 85 ARG A N 1
ATOM 614 C CA . ARG A 1 85 ? 12.980 -0.688 -17.038 1.00 89.50 85 ARG A CA 1
ATOM 615 C C . ARG A 1 85 ? 11.738 -1.005 -16.204 1.00 89.50 85 ARG A C 1
ATOM 617 O O . ARG A 1 85 ? 11.510 -0.329 -15.208 1.00 89.50 85 ARG A O 1
ATOM 624 N N . SER A 1 86 ? 10.985 -2.044 -16.571 1.00 88.00 86 SER A N 1
ATOM 625 C CA . SER A 1 86 ? 9.815 -2.492 -15.802 1.00 88.00 86 SER A CA 1
ATOM 626 C C . SER A 1 86 ? 10.201 -2.959 -14.399 1.00 88.00 86 SER A C 1
ATOM 628 O O . SER A 1 86 ? 9.608 -2.508 -13.426 1.00 88.00 86 SER A O 1
ATOM 630 N N . ILE A 1 87 ? 11.241 -3.792 -14.283 1.00 89.62 87 ILE A N 1
ATOM 631 C CA . ILE A 1 87 ? 11.748 -4.295 -12.999 1.00 89.62 87 ILE A CA 1
ATOM 632 C C . ILE A 1 87 ? 12.142 -3.132 -12.086 1.00 89.62 87 ILE A C 1
ATOM 634 O O . ILE A 1 87 ? 11.830 -3.142 -10.898 1.00 89.62 87 ILE A O 1
ATOM 638 N N . TYR A 1 88 ? 12.809 -2.106 -12.622 1.00 88.50 88 TYR A N 1
ATOM 639 C CA . TYR A 1 88 ? 13.167 -0.929 -11.834 1.00 88.50 88 TYR A CA 1
ATOM 640 C C . TYR A 1 88 ? 11.931 -0.178 -11.314 1.00 88.50 88 TYR A C 1
ATOM 642 O O . TYR A 1 88 ? 11.873 0.156 -10.127 1.00 88.50 88 TYR A O 1
ATOM 650 N N . ASP A 1 89 ? 10.940 0.065 -12.177 1.00 86.81 89 ASP A N 1
ATOM 651 C CA . ASP A 1 89 ? 9.685 0.717 -11.786 1.00 86.81 89 ASP A CA 1
ATOM 652 C C . ASP A 1 89 ? 8.963 -0.089 -10.693 1.00 86.81 89 ASP A C 1
ATOM 654 O O . ASP A 1 89 ? 8.456 0.477 -9.722 1.00 86.81 89 ASP A O 1
ATOM 658 N N . ASP A 1 90 ? 8.973 -1.414 -10.804 1.00 87.94 90 ASP A N 1
ATOM 659 C CA . ASP A 1 90 ? 8.361 -2.329 -9.843 1.00 87.94 90 ASP A CA 1
ATOM 660 C C . ASP A 1 90 ? 9.099 -2.353 -8.499 1.00 87.94 90 ASP A C 1
ATOM 662 O O . ASP A 1 90 ? 8.460 -2.294 -7.444 1.00 87.94 90 ASP A O 1
ATOM 666 N N . ILE A 1 91 ? 10.438 -2.314 -8.508 1.00 90.00 91 ILE A N 1
ATOM 667 C CA . ILE A 1 91 ? 11.252 -2.135 -7.294 1.00 90.00 91 ILE A CA 1
ATOM 668 C C . ILE A 1 91 ? 10.873 -0.827 -6.594 1.00 90.00 91 ILE A C 1
ATOM 670 O O . ILE A 1 91 ? 10.708 -0.808 -5.374 1.00 90.00 91 ILE A O 1
ATOM 674 N N . VAL A 1 92 ? 10.696 0.271 -7.335 1.00 88.00 92 VAL A N 1
ATOM 675 C CA . VAL A 1 92 ? 10.312 1.564 -6.746 1.00 88.00 92 VAL A CA 1
ATOM 676 C C . VAL A 1 92 ? 8.926 1.476 -6.099 1.00 88.00 92 VAL A C 1
ATOM 678 O O . VAL A 1 92 ? 8.766 1.934 -4.964 1.00 88.00 92 VAL A O 1
ATOM 681 N N . LYS A 1 93 ? 7.937 0.858 -6.762 1.00 87.00 93 LYS A N 1
ATOM 682 C CA . LYS A 1 93 ? 6.591 0.631 -6.193 1.00 87.00 93 LYS A CA 1
ATOM 683 C C . LYS A 1 93 ? 6.668 -0.189 -4.903 1.00 87.00 93 LYS A C 1
ATOM 685 O O . LYS A 1 93 ? 6.085 0.205 -3.891 1.00 87.00 93 LYS A O 1
ATOM 690 N N . PHE A 1 94 ? 7.419 -1.289 -4.930 1.00 89.00 94 PHE A N 1
ATOM 691 C CA . PHE A 1 94 ? 7.636 -2.170 -3.784 1.00 89.00 94 PHE A CA 1
ATOM 692 C C . PHE A 1 94 ? 8.274 -1.428 -2.600 1.00 89.00 94 PHE A C 1
ATOM 694 O O . PHE A 1 94 ? 7.732 -1.454 -1.493 1.00 89.00 94 PHE A O 1
ATOM 701 N N . VAL A 1 95 ? 9.380 -0.712 -2.828 1.00 90.62 95 VAL A N 1
ATOM 702 C CA . VAL A 1 95 ? 10.086 0.023 -1.767 1.00 90.62 95 VAL A CA 1
ATOM 703 C C . VAL A 1 95 ? 9.185 1.101 -1.168 1.00 90.62 95 VAL A C 1
ATOM 705 O O . VAL A 1 95 ? 9.153 1.263 0.050 1.00 90.62 95 VAL A O 1
ATOM 708 N N . ARG A 1 96 ? 8.415 1.823 -1.991 1.00 89.00 96 ARG A N 1
ATOM 709 C CA . ARG A 1 96 ? 7.461 2.834 -1.506 1.00 89.00 96 ARG A CA 1
ATOM 710 C C . ARG A 1 96 ? 6.387 2.228 -0.617 1.00 89.00 96 ARG A C 1
ATOM 712 O O . ARG A 1 96 ? 6.119 2.772 0.451 1.00 89.00 96 ARG A O 1
ATOM 719 N N . PHE A 1 97 ? 5.795 1.120 -1.058 1.00 90.50 97 PHE A N 1
ATOM 720 C CA . PHE A 1 97 ? 4.787 0.393 -0.298 1.00 90.50 97 PHE A CA 1
ATOM 721 C C . PHE A 1 97 ? 5.339 -0.035 1.069 1.00 90.50 97 PHE A C 1
ATOM 723 O O . PHE A 1 97 ? 4.794 0.360 2.099 1.00 90.50 97 PHE A O 1
ATOM 730 N N . GLN A 1 98 ? 6.473 -0.742 1.078 1.00 92.00 98 GLN A N 1
ATOM 731 C CA . GLN A 1 98 ? 7.061 -1.302 2.295 1.00 92.00 98 GLN A CA 1
ATOM 732 C C . GLN A 1 98 ? 7.554 -0.214 3.261 1.00 92.00 98 GLN A C 1
ATOM 734 O O . GLN A 1 98 ? 7.323 -0.287 4.469 1.00 92.00 98 GLN A O 1
ATOM 739 N N . LEU A 1 99 ? 8.194 0.839 2.742 1.00 93.25 99 LEU A N 1
ATOM 740 C CA . LEU A 1 99 ? 8.707 1.925 3.575 1.00 93.25 99 LEU A CA 1
ATOM 741 C C . LEU A 1 99 ? 7.569 2.754 4.186 1.00 93.25 99 LEU A C 1
ATOM 743 O O . LEU A 1 99 ? 7.670 3.151 5.345 1.00 93.25 99 LEU A O 1
ATOM 747 N N . ALA A 1 100 ? 6.473 2.972 3.450 1.00 92.81 100 ALA A N 1
ATOM 748 C CA . ALA A 1 100 ? 5.308 3.690 3.965 1.00 92.81 100 ALA A CA 1
ATOM 749 C C . ALA A 1 100 ? 4.641 2.905 5.096 1.00 92.81 100 ALA A C 1
ATOM 751 O O . ALA A 1 100 ? 4.340 3.490 6.137 1.00 92.81 100 ALA A O 1
ATOM 752 N N . THR A 1 101 ? 4.462 1.589 4.932 1.00 92.50 101 THR A N 1
ATOM 753 C CA . THR A 1 101 ? 3.901 0.728 5.983 1.00 92.50 101 THR A CA 1
ATOM 754 C C . THR A 1 101 ? 4.794 0.717 7.223 1.00 92.50 101 THR A C 1
ATOM 756 O O . THR A 1 101 ? 4.303 0.934 8.330 1.00 92.50 101 THR A O 1
ATOM 759 N N . ASN A 1 102 ? 6.113 0.575 7.056 1.00 94.06 102 ASN A N 1
ATOM 760 C CA . ASN A 1 102 ? 7.063 0.587 8.172 1.00 94.06 102 ASN A CA 1
ATOM 761 C C . ASN A 1 102 ? 7.066 1.917 8.928 1.00 94.06 102 ASN A C 1
ATOM 763 O O . ASN A 1 102 ? 6.992 1.936 10.159 1.00 94.06 102 ASN A O 1
ATOM 767 N N . ILE A 1 103 ? 7.111 3.037 8.202 1.00 95.25 103 ILE A N 1
ATOM 768 C CA . ILE A 1 103 ? 7.017 4.371 8.802 1.00 95.25 103 ILE A CA 1
ATOM 769 C C . ILE A 1 103 ? 5.672 4.531 9.512 1.00 95.25 103 ILE A C 1
ATOM 771 O O . ILE A 1 103 ? 5.645 4.990 10.651 1.00 95.25 103 ILE A O 1
ATOM 775 N N . GLY A 1 104 ? 4.571 4.100 8.896 1.00 95.44 104 GLY A N 1
ATOM 776 C CA . GLY A 1 104 ? 3.246 4.145 9.507 1.00 95.44 104 GLY A CA 1
ATOM 777 C C . GLY A 1 104 ? 3.155 3.341 10.801 1.00 95.44 104 GLY A C 1
ATOM 778 O O . GLY A 1 104 ? 2.610 3.840 11.781 1.00 95.44 104 GLY A O 1
ATOM 779 N N . ALA A 1 105 ? 3.737 2.142 10.853 1.00 94.50 105 ALA A N 1
ATOM 780 C CA . ALA A 1 105 ? 3.729 1.303 12.050 1.00 94.50 105 ALA A CA 1
ATOM 781 C C . ALA A 1 105 ? 4.538 1.946 13.185 1.00 94.50 105 ALA A C 1
ATOM 783 O O . ALA A 1 105 ? 4.057 2.050 14.316 1.00 94.50 105 ALA A O 1
ATOM 784 N N . MET A 1 106 ? 5.744 2.436 12.874 1.00 95.19 106 MET A N 1
ATOM 785 C CA . MET A 1 106 ? 6.597 3.135 13.840 1.00 95.19 106 MET A CA 1
ATOM 786 C C . MET A 1 106 ? 5.921 4.400 14.377 1.00 95.19 106 MET A C 1
ATOM 788 O O . MET A 1 106 ? 5.900 4.624 15.588 1.00 95.19 106 MET A O 1
ATOM 792 N N . LEU A 1 107 ? 5.322 5.204 13.496 1.00 96.81 107 LEU A N 1
ATOM 793 C CA . LEU A 1 107 ? 4.604 6.417 13.881 1.00 96.81 107 LEU A CA 1
ATOM 794 C C . LEU A 1 107 ? 3.317 6.112 14.656 1.00 96.81 107 LEU A C 1
ATOM 796 O O . LEU A 1 107 ? 2.986 6.870 15.561 1.00 96.81 107 LEU A O 1
ATOM 800 N N . ALA A 1 108 ? 2.605 5.022 14.358 1.00 96.38 108 ALA A N 1
ATOM 801 C CA . ALA A 1 108 ? 1.413 4.620 15.106 1.00 96.38 108 ALA A CA 1
ATOM 802 C C . ALA A 1 108 ? 1.767 4.245 16.550 1.00 96.38 108 ALA A C 1
ATOM 804 O O . ALA A 1 108 ? 1.112 4.693 17.490 1.00 96.38 108 ALA A O 1
ATOM 805 N N . LEU A 1 109 ? 2.833 3.457 16.728 1.00 95.94 109 LEU A N 1
ATOM 806 C CA . LEU A 1 109 ? 3.349 3.079 18.046 1.00 95.94 109 LEU A CA 1
ATOM 807 C C . LEU A 1 109 ? 3.823 4.307 18.829 1.00 95.94 109 LEU A C 1
ATOM 809 O O . LEU A 1 109 ? 3.446 4.483 19.989 1.00 95.94 109 LEU A O 1
ATOM 813 N N . LEU A 1 110 ? 4.603 5.180 18.185 1.00 96.62 110 LEU A N 1
ATOM 814 C CA . LEU A 1 110 ? 5.068 6.426 18.791 1.00 96.62 110 LEU A CA 1
ATOM 815 C C . LEU A 1 110 ? 3.891 7.340 19.159 1.00 96.62 110 LEU A C 1
ATOM 817 O O . LEU A 1 110 ? 3.827 7.835 20.280 1.00 96.62 110 LEU A O 1
ATOM 821 N N . GLY A 1 111 ? 2.944 7.533 18.244 1.00 96.19 111 GLY A N 1
ATOM 822 C CA . GLY A 1 111 ? 1.778 8.392 18.434 1.00 96.19 111 GLY A CA 1
ATOM 823 C C . GLY A 1 111 ? 0.868 7.907 19.559 1.00 96.19 111 GLY A C 1
ATOM 824 O O . GLY A 1 111 ? 0.436 8.711 20.381 1.00 96.19 111 GLY A O 1
ATOM 825 N N . ALA A 1 112 ? 0.632 6.598 19.655 1.00 96.25 112 ALA A N 1
ATOM 826 C CA . ALA A 1 112 ? -0.121 6.022 20.765 1.00 96.25 112 ALA A CA 1
ATOM 827 C C . ALA A 1 112 ? 0.599 6.206 22.108 1.00 96.25 112 ALA A C 1
ATOM 829 O O . ALA A 1 112 ? -0.032 6.615 23.080 1.00 96.25 112 ALA A O 1
ATOM 830 N N . SER A 1 113 ? 1.916 5.971 22.144 1.00 96.12 113 SER A N 1
ATOM 831 C CA . SER A 1 113 ? 2.740 6.169 23.343 1.00 96.12 113 SER A CA 1
ATOM 832 C C . SER A 1 113 ? 2.701 7.623 23.828 1.00 96.12 113 SER A C 1
ATOM 834 O O . SER A 1 113 ? 2.415 7.883 24.996 1.00 96.12 113 SER A O 1
ATOM 836 N N . LEU A 1 114 ? 2.883 8.586 22.916 1.00 96.38 114 LEU A N 1
ATOM 837 C CA . LEU A 1 114 ? 2.806 10.020 23.224 1.00 96.38 114 LEU A CA 1
ATOM 838 C C . LEU A 1 114 ? 1.406 10.456 23.680 1.00 96.38 114 LEU A C 1
ATOM 840 O O . LEU A 1 114 ? 1.283 11.360 24.501 1.00 96.38 114 LEU A O 1
ATOM 844 N N . ALA A 1 115 ? 0.355 9.808 23.176 1.00 94.75 115 ALA A N 1
ATOM 845 C CA . ALA A 1 115 ? -1.027 10.061 23.576 1.00 94.75 115 ALA A CA 1
ATOM 846 C C . ALA A 1 115 ? -1.443 9.337 24.876 1.00 94.75 115 ALA A C 1
ATOM 848 O O . ALA A 1 115 ? -2.597 9.453 25.289 1.00 94.75 115 ALA A O 1
ATOM 849 N N . GLY A 1 116 ? -0.551 8.564 25.513 1.00 94.00 116 GLY A N 1
ATOM 850 C CA . GLY A 1 116 ? -0.882 7.761 26.697 1.00 94.00 116 GLY A CA 1
ATOM 851 C C . GLY A 1 116 ? -1.889 6.635 26.415 1.00 94.00 116 GLY A C 1
ATOM 852 O O . GLY A 1 116 ? -2.631 6.210 27.304 1.00 94.00 116 GLY A O 1
ATOM 853 N N . LEU A 1 117 ? -1.966 6.175 25.165 1.00 94.81 117 LEU A N 1
ATOM 854 C CA . LEU A 1 117 ? -2.812 5.065 24.732 1.00 94.81 117 LEU A CA 1
ATOM 855 C C . LEU A 1 117 ? -2.040 3.736 24.833 1.00 94.81 117 LEU A C 1
ATOM 857 O O . LEU A 1 117 ? -0.810 3.730 24.753 1.00 94.81 117 LEU A O 1
ATOM 861 N N . PRO A 1 118 ? -2.735 2.592 24.985 1.00 94.06 118 PRO A N 1
ATOM 862 C CA . PRO A 1 118 ? -2.083 1.291 24.886 1.00 94.06 118 PRO A CA 1
ATOM 863 C C . PRO A 1 118 ? -1.470 1.108 23.493 1.00 94.06 118 PRO A C 1
ATOM 865 O O . PRO A 1 118 ? -1.939 1.696 22.516 1.00 94.06 118 PRO A O 1
ATOM 868 N N . ALA A 1 119 ? -0.430 0.279 23.401 1.00 93.88 119 ALA A N 1
ATOM 869 C CA . ALA A 1 119 ? 0.243 0.018 22.136 1.00 93.88 119 ALA A CA 1
ATOM 870 C C . ALA A 1 119 ? -0.754 -0.560 21.107 1.00 93.88 119 ALA A C 1
ATOM 872 O O . ALA A 1 119 ? -1.342 -1.607 21.379 1.00 93.88 119 ALA A O 1
ATOM 873 N N . PRO A 1 120 ? -0.949 0.084 19.938 1.00 92.19 120 PRO A N 1
ATOM 874 C CA . PRO A 1 120 ? -1.965 -0.308 18.958 1.00 92.19 120 PRO A CA 1
ATOM 875 C C . PRO A 1 120 ? -1.689 -1.668 18.318 1.00 92.19 120 PRO A C 1
ATOM 877 O O . PRO A 1 120 ? -2.611 -2.297 17.811 1.00 92.19 120 PRO A O 1
ATOM 880 N N . LEU A 1 121 ? -0.424 -2.094 18.317 1.00 93.12 121 LEU A N 1
ATOM 881 C CA . LEU A 1 121 ? 0.043 -3.339 17.725 1.00 93.12 121 LEU A CA 1
ATOM 882 C C . LEU A 1 121 ? 0.890 -4.094 18.747 1.00 93.12 121 LEU A C 1
ATOM 884 O O . LEU A 1 121 ? 1.767 -3.511 19.391 1.00 93.12 121 LEU A O 1
ATOM 888 N N . THR A 1 122 ? 0.651 -5.395 18.876 1.00 91.44 122 THR A N 1
ATOM 889 C CA . THR A 1 122 ? 1.456 -6.262 19.743 1.00 91.44 122 THR A CA 1
ATOM 890 C C . THR A 1 122 ? 2.737 -6.724 19.046 1.00 91.44 122 THR A C 1
ATOM 892 O O . THR A 1 122 ? 2.852 -6.711 17.817 1.00 91.44 122 THR A O 1
ATOM 895 N N . ALA A 1 123 ? 3.703 -7.208 19.833 1.00 89.62 123 ALA A N 1
ATOM 896 C CA . ALA A 1 123 ? 4.946 -7.768 19.303 1.00 89.62 123 ALA A CA 1
ATOM 897 C C . ALA A 1 123 ? 4.711 -8.955 18.349 1.00 89.62 123 ALA A C 1
ATOM 899 O O . ALA A 1 123 ? 5.477 -9.132 17.410 1.00 89.62 123 ALA A O 1
ATOM 900 N N . ALA A 1 124 ? 3.643 -9.737 18.548 1.00 88.38 124 ALA A N 1
ATOM 901 C CA . ALA A 1 124 ? 3.276 -10.843 17.660 1.00 88.38 124 ALA A CA 1
ATOM 902 C C . ALA A 1 124 ? 2.590 -10.370 16.362 1.00 88.38 124 ALA A C 1
ATOM 904 O O . ALA A 1 124 ? 2.732 -11.001 15.315 1.00 88.38 124 ALA A O 1
ATOM 905 N N . GLN A 1 125 ? 1.871 -9.245 16.410 1.00 92.62 125 GLN A N 1
ATOM 906 C CA . GLN A 1 125 ? 1.169 -8.676 15.254 1.00 92.62 125 GLN A CA 1
ATOM 907 C C . GLN A 1 125 ? 2.120 -7.981 14.265 1.00 92.62 125 GLN A C 1
ATOM 909 O O . GLN A 1 125 ? 1.835 -7.931 13.072 1.00 92.62 125 GLN A O 1
ATOM 914 N N . LEU A 1 126 ? 3.267 -7.475 14.726 1.00 91.31 126 LEU A N 1
ATOM 915 C CA . LEU A 1 126 ? 4.257 -6.806 13.871 1.00 91.31 126 LEU A CA 1
ATOM 916 C C . LEU A 1 126 ? 4.876 -7.735 12.802 1.00 91.31 126 LEU A C 1
ATOM 918 O O . LEU A 1 126 ? 4.853 -7.363 11.625 1.00 91.31 126 LEU A O 1
ATOM 922 N N . PRO A 1 127 ? 5.392 -8.936 13.137 1.00 91.25 127 PRO A N 1
ATOM 923 C CA . PRO A 1 127 ? 5.837 -9.910 12.139 1.00 91.25 127 PRO A CA 1
ATOM 924 C C . PRO A 1 127 ? 4.701 -10.405 11.248 1.00 91.25 127 PRO A C 1
ATOM 926 O O . PRO A 1 127 ? 4.916 -10.630 10.061 1.00 91.25 127 PRO A O 1
ATOM 929 N N . TRP A 1 128 ? 3.491 -10.548 11.798 1.00 90.81 128 TRP A N 1
ATOM 930 C CA . TRP A 1 128 ? 2.313 -10.918 11.015 1.00 90.81 128 TRP A CA 1
ATOM 931 C C . TRP A 1 128 ? 2.056 -9.910 9.894 1.00 90.81 128 TRP A C 1
ATOM 933 O O . TRP A 1 128 ? 1.949 -10.299 8.734 1.00 90.81 128 TRP A O 1
ATOM 943 N N . ILE A 1 129 ? 2.052 -8.619 10.230 1.00 91.44 129 ILE A N 1
ATOM 944 C CA . ILE A 1 129 ? 1.933 -7.531 9.259 1.00 91.44 129 ILE A CA 1
ATOM 945 C C . ILE A 1 129 ? 3.060 -7.610 8.219 1.00 91.44 129 ILE A C 1
ATOM 947 O O . ILE A 1 129 ? 2.781 -7.786 7.038 1.00 91.44 129 ILE A O 1
ATOM 951 N N . ASN A 1 130 ? 4.320 -7.585 8.657 1.00 90.44 130 ASN A N 1
ATOM 952 C CA . ASN A 1 130 ? 5.463 -7.439 7.750 1.00 90.44 130 ASN A CA 1
ATOM 953 C C . ASN A 1 130 ? 5.723 -8.653 6.845 1.00 90.44 130 ASN A C 1
ATOM 955 O O . ASN A 1 130 ? 6.268 -8.502 5.754 1.00 90.44 130 ASN A O 1
ATOM 959 N N . ILE A 1 131 ? 5.394 -9.864 7.302 1.00 87.94 131 ILE A N 1
ATOM 960 C CA . ILE A 1 131 ? 5.703 -11.102 6.573 1.00 87.94 131 ILE A CA 1
ATOM 961 C C . ILE A 1 131 ? 4.472 -11.600 5.821 1.00 87.94 131 ILE A C 1
ATOM 963 O O . ILE A 1 131 ? 4.548 -11.885 4.627 1.00 87.94 131 ILE A O 1
ATOM 967 N N . ILE A 1 132 ? 3.341 -11.727 6.516 1.00 89.25 132 ILE A N 1
ATOM 968 C CA . ILE A 1 132 ? 2.164 -12.425 5.988 1.00 89.25 132 ILE A CA 1
ATOM 969 C C . ILE A 1 132 ? 1.237 -11.457 5.259 1.00 89.25 132 ILE A C 1
ATOM 971 O O . ILE A 1 132 ? 0.722 -11.809 4.200 1.00 89.25 132 ILE A O 1
ATOM 975 N N . MET A 1 133 ? 1.048 -10.246 5.787 1.00 90.62 133 MET A N 1
ATOM 976 C CA . MET A 1 133 ? 0.112 -9.284 5.195 1.00 90.62 133 MET A CA 1
ATOM 977 C C . MET A 1 133 ? 0.762 -8.444 4.095 1.00 90.62 133 MET A C 1
ATOM 979 O O . MET A 1 133 ? 0.171 -8.277 3.031 1.00 90.62 133 MET A O 1
ATOM 983 N N . ASP A 1 134 ? 1.995 -7.988 4.312 1.00 89.56 134 ASP A N 1
ATOM 984 C CA . ASP A 1 134 ? 2.735 -7.159 3.356 1.00 89.56 134 ASP A CA 1
ATOM 985 C C . ASP A 1 134 ? 3.450 -7.980 2.273 1.00 89.56 134 ASP A C 1
ATOM 987 O O . ASP A 1 134 ? 3.543 -7.541 1.126 1.00 89.56 134 ASP A O 1
ATOM 991 N N . GLY A 1 135 ? 3.952 -9.174 2.608 1.00 89.56 135 GLY A N 1
ATOM 992 C CA . GLY A 1 135 ? 4.803 -9.980 1.726 1.00 89.56 135 GLY A CA 1
ATOM 993 C C . GLY A 1 135 ? 4.159 -10.342 0.379 1.00 89.56 135 GLY A C 1
ATOM 994 O O . GLY A 1 135 ? 4.740 -10.044 -0.668 1.00 89.56 135 GLY A O 1
ATOM 995 N N . PRO A 1 136 ? 2.959 -10.954 0.351 1.00 90.50 136 PRO A N 1
ATOM 996 C CA . PRO A 1 136 ? 2.319 -11.334 -0.906 1.00 90.50 136 PRO A CA 1
ATOM 997 C C . PRO A 1 136 ? 1.967 -10.135 -1.809 1.00 90.50 136 PRO A C 1
ATOM 999 O O . PRO A 1 136 ? 2.309 -10.185 -2.993 1.00 90.50 136 PRO A O 1
ATOM 1002 N N . PRO A 1 137 ? 1.354 -9.035 -1.316 1.00 87.88 137 PRO A N 1
ATOM 1003 C CA . PRO A 1 137 ? 1.151 -7.830 -2.123 1.00 87.88 137 PRO A CA 1
ATOM 1004 C C . PRO A 1 137 ? 2.458 -7.205 -2.621 1.00 87.88 137 PRO A C 1
ATOM 1006 O O . PRO A 1 137 ? 2.528 -6.800 -3.779 1.00 87.88 137 PRO A O 1
ATOM 1009 N N . ALA A 1 138 ? 3.506 -7.173 -1.792 1.00 87.19 138 ALA A N 1
ATOM 1010 C CA . ALA A 1 138 ? 4.831 -6.698 -2.186 1.00 87.19 138 ALA A CA 1
ATOM 1011 C C . ALA A 1 138 ? 5.408 -7.502 -3.360 1.00 87.19 138 ALA A C 1
ATOM 1013 O O . ALA A 1 138 ? 5.864 -6.922 -4.344 1.00 87.19 138 ALA A O 1
ATOM 1014 N N . MET A 1 139 ? 5.324 -8.832 -3.293 1.00 88.06 139 MET A N 1
ATOM 1015 C CA . MET A 1 139 ? 5.730 -9.714 -4.389 1.00 88.06 139 MET A CA 1
ATOM 1016 C C . MET A 1 139 ? 4.890 -9.485 -5.646 1.00 88.06 139 MET A C 1
ATOM 1018 O O . MET A 1 139 ? 5.432 -9.453 -6.745 1.00 88.06 139 MET A O 1
ATOM 1022 N N . ALA A 1 140 ? 3.579 -9.280 -5.502 1.00 87.81 140 ALA A N 1
ATOM 1023 C CA . ALA A 1 140 ? 2.695 -9.008 -6.633 1.00 87.81 140 ALA A CA 1
ATOM 1024 C C . ALA A 1 140 ? 2.958 -7.644 -7.300 1.00 87.81 140 ALA A C 1
ATOM 1026 O O . ALA A 1 140 ? 2.708 -7.500 -8.498 1.00 87.81 140 ALA A O 1
ATOM 1027 N N . LEU A 1 141 ? 3.458 -6.659 -6.543 1.00 85.81 141 LEU A N 1
ATOM 1028 C CA . LEU A 1 141 ? 3.933 -5.373 -7.063 1.00 85.81 141 LEU A CA 1
ATOM 1029 C C . LEU A 1 141 ? 5.292 -5.489 -7.765 1.00 85.81 141 LEU A C 1
ATOM 1031 O O . LEU A 1 141 ? 5.551 -4.710 -8.673 1.00 85.81 141 LEU A O 1
ATOM 1035 N N . ALA A 1 142 ? 6.132 -6.449 -7.364 1.00 80.75 142 ALA A N 1
ATOM 1036 C CA . ALA A 1 142 ? 7.446 -6.693 -7.962 1.00 80.75 142 ALA A CA 1
ATOM 1037 C C . ALA A 1 142 ? 7.387 -7.368 -9.349 1.00 80.75 142 ALA A C 1
ATOM 1039 O O . ALA A 1 142 ? 8.395 -7.412 -10.046 1.00 80.75 142 ALA A O 1
ATOM 1040 N N . VAL A 1 143 ? 6.228 -7.917 -9.731 1.00 81.94 143 VAL A N 1
ATOM 1041 C CA . VAL A 1 143 ? 5.977 -8.574 -11.031 1.00 81.94 143 VAL A CA 1
ATOM 1042 C C . VAL A 1 143 ? 4.804 -7.919 -11.768 1.00 81.94 143 VAL A C 1
ATOM 1044 O O . VAL A 1 143 ? 3.988 -8.584 -12.416 1.00 81.94 143 VAL A O 1
ATOM 1047 N N . ASP A 1 144 ? 4.652 -6.607 -11.599 1.00 81.00 144 ASP A N 1
ATOM 1048 C CA . ASP A 1 144 ? 3.542 -5.867 -12.183 1.00 81.00 144 ASP A CA 1
ATOM 1049 C C . ASP A 1 144 ? 3.745 -5.738 -13.706 1.00 81.00 144 ASP A C 1
ATOM 1051 O O . ASP A 1 144 ? 4.856 -5.507 -14.176 1.00 81.00 144 ASP A O 1
ATOM 1055 N N . PRO A 1 145 ? 2.701 -5.887 -14.542 1.00 79.81 145 PRO A N 1
ATOM 1056 C CA . PRO A 1 145 ? 2.900 -5.853 -15.984 1.00 79.81 145 PRO A CA 1
ATOM 1057 C C . PRO A 1 145 ? 3.425 -4.495 -16.456 1.00 79.81 145 PRO A C 1
ATOM 1059 O O . PRO A 1 145 ? 2.775 -3.474 -16.203 1.00 79.81 145 PRO A O 1
ATOM 1062 N N . ALA A 1 146 ? 4.507 -4.509 -17.241 1.00 77.69 146 ALA A N 1
ATOM 1063 C CA . ALA A 1 146 ? 5.126 -3.319 -17.822 1.00 77.69 146 ALA A CA 1
ATOM 1064 C C . ALA A 1 146 ? 4.102 -2.342 -18.426 1.00 77.69 146 ALA A C 1
ATOM 1066 O O . ALA A 1 146 ? 3.123 -2.739 -19.080 1.00 77.69 146 ALA A O 1
ATOM 1067 N N . ARG A 1 147 ? 4.328 -1.040 -18.220 1.00 76.38 147 ARG A N 1
ATOM 1068 C CA . ARG A 1 147 ? 3.509 0.005 -18.844 1.00 76.38 147 ARG A CA 1
ATOM 1069 C C . ARG A 1 147 ? 3.776 0.055 -20.351 1.00 76.38 147 ARG A C 1
ATOM 1071 O O . ARG A 1 147 ? 4.910 -0.101 -20.802 1.00 76.38 147 ARG A O 1
ATOM 1078 N N . ASP A 1 148 ? 2.730 0.299 -21.137 1.00 78.00 148 ASP A N 1
ATOM 1079 C CA . ASP A 1 148 ? 2.819 0.265 -22.605 1.00 78.00 148 ASP A CA 1
ATOM 1080 C C . ASP A 1 148 ? 3.730 1.385 -23.159 1.00 78.00 148 ASP A C 1
ATOM 1082 O O . ASP A 1 148 ? 4.287 1.273 -24.253 1.00 78.00 148 ASP A O 1
ATOM 1086 N N . ASP A 1 149 ? 3.916 2.458 -22.389 1.00 82.00 149 ASP A N 1
ATOM 1087 C CA . ASP A 1 149 ? 4.742 3.621 -22.700 1.00 82.00 149 ASP A CA 1
ATOM 1088 C C . ASP A 1 149 ? 6.162 3.554 -22.117 1.00 82.00 149 ASP A C 1
ATOM 1090 O O . ASP A 1 149 ? 6.936 4.481 -22.347 1.00 82.00 149 ASP A O 1
ATOM 1094 N N . VAL A 1 150 ? 6.551 2.462 -21.439 1.00 83.94 150 VAL A N 1
ATOM 1095 C CA . VAL A 1 150 ? 7.859 2.356 -20.759 1.00 83.94 150 VAL A CA 1
ATOM 1096 C C . VAL A 1 150 ? 9.026 2.682 -21.694 1.00 83.94 150 VAL A C 1
ATOM 1098 O O . VAL A 1 150 ? 9.950 3.380 -21.305 1.00 83.94 150 VAL A O 1
ATOM 1101 N N . MET A 1 151 ? 8.956 2.274 -22.966 1.00 87.44 151 MET A N 1
ATOM 1102 C CA . MET A 1 151 ? 10.014 2.518 -23.955 1.00 87.44 151 MET A CA 1
ATOM 1103 C C . MET A 1 151 ? 10.017 3.934 -24.550 1.00 87.44 151 MET A C 1
ATOM 1105 O O . MET A 1 151 ? 10.971 4.285 -25.238 1.00 87.44 151 MET A O 1
ATOM 1109 N N . ARG A 1 152 ? 8.972 4.740 -24.318 1.00 85.88 152 ARG A N 1
ATOM 1110 C CA . ARG A 1 152 ? 8.854 6.113 -24.846 1.00 85.88 152 ARG A CA 1
ATOM 1111 C C . ARG A 1 152 ? 9.555 7.145 -23.970 1.00 85.88 152 ARG A C 1
ATOM 1113 O O . ARG A 1 152 ? 9.890 8.220 -24.455 1.00 85.88 152 ARG A O 1
ATOM 1120 N N . HIS A 1 153 ? 9.778 6.822 -22.699 1.00 78.38 153 HIS A N 1
ATOM 1121 C CA . HIS A 1 153 ? 10.502 7.688 -21.776 1.00 78.38 153 HIS A CA 1
ATOM 1122 C C . HIS A 1 153 ? 12.012 7.629 -22.056 1.00 78.38 153 HIS A C 1
ATOM 1124 O O . HIS A 1 153 ? 12.516 6.557 -22.421 1.00 78.38 153 HIS A O 1
ATOM 1130 N N . PRO A 1 154 ? 12.765 8.726 -21.862 1.00 85.00 154 PRO A N 1
ATOM 1131 C CA . PRO A 1 154 ? 14.221 8.704 -21.983 1.00 85.00 154 PRO A CA 1
ATOM 1132 C C . PRO A 1 154 ? 14.858 7.746 -20.956 1.00 85.00 154 PRO A C 1
ATOM 1134 O O . PRO A 1 154 ? 14.214 7.397 -19.961 1.00 85.00 154 PRO A O 1
ATOM 1137 N N . PRO A 1 155 ? 16.103 7.284 -21.183 1.00 84.88 155 PRO A N 1
ATOM 1138 C CA . PRO A 1 155 ? 16.853 6.537 -20.179 1.00 84.88 155 PRO A CA 1
ATOM 1139 C C . PRO A 1 155 ? 16.958 7.321 -18.870 1.00 84.88 155 PRO A C 1
ATOM 1141 O O . PRO A 1 155 ? 17.099 8.544 -18.879 1.00 84.88 155 PRO A O 1
ATOM 1144 N N . ARG A 1 156 ? 16.886 6.604 -17.748 1.00 83.44 156 ARG A N 1
ATOM 1145 C CA . ARG A 1 156 ? 16.992 7.190 -16.411 1.00 83.44 156 ARG A CA 1
ATOM 1146 C C . ARG A 1 156 ? 18.383 7.781 -16.194 1.00 83.44 156 ARG A C 1
ATOM 1148 O O . ARG A 1 156 ? 19.373 7.197 -16.634 1.00 83.44 156 ARG A O 1
ATOM 1155 N N . ASP A 1 157 ? 18.448 8.883 -15.459 1.00 83.69 157 ASP A N 1
ATOM 1156 C CA . ASP A 1 157 ? 19.712 9.442 -14.993 1.00 83.69 157 ASP A CA 1
ATOM 1157 C C . ASP A 1 157 ? 20.364 8.487 -13.965 1.00 83.69 157 ASP A C 1
ATOM 1159 O O . ASP A 1 157 ? 19.720 8.132 -12.968 1.00 83.69 157 ASP A O 1
ATOM 1163 N N . PRO A 1 158 ? 21.614 8.032 -14.178 1.00 80.50 158 PRO A N 1
ATOM 1164 C CA . PRO A 1 158 ? 22.335 7.209 -13.211 1.00 80.50 158 PRO A CA 1
ATOM 1165 C C . PRO A 1 158 ? 22.480 7.860 -11.829 1.00 80.50 158 PRO A C 1
ATOM 1167 O O . PRO A 1 158 ? 22.506 7.139 -10.829 1.00 80.50 158 PRO A O 1
ATOM 1170 N N . GLU A 1 159 ? 22.539 9.194 -11.758 1.00 84.25 159 GLU A N 1
ATOM 1171 C CA . GLU A 1 159 ? 22.698 9.941 -10.504 1.00 84.25 159 GLU A CA 1
ATOM 1172 C C . GLU A 1 159 ? 21.383 10.104 -9.733 1.00 84.25 159 GLU A C 1
ATOM 1174 O O . GLU A 1 159 ? 21.383 10.397 -8.530 1.00 84.25 159 GLU A O 1
ATOM 1179 N N . GLU A 1 160 ? 20.240 9.882 -10.389 1.00 81.06 160 GLU A N 1
ATOM 1180 C CA . GLU A 1 160 ? 18.956 9.955 -9.713 1.00 81.06 160 GLU A CA 1
ATOM 1181 C C . GLU A 1 160 ? 18.871 8.844 -8.652 1.00 81.06 160 GLU A C 1
ATOM 1183 O O . GLU A 1 160 ? 19.146 7.663 -8.892 1.00 81.06 160 GLU A O 1
ATOM 1188 N N . ARG A 1 161 ? 18.452 9.209 -7.441 1.00 86.31 161 ARG A N 1
ATOM 1189 C CA . ARG A 1 161 ? 18.239 8.249 -6.354 1.00 86.31 161 ARG A CA 1
ATOM 1190 C C . ARG A 1 161 ? 16.899 7.540 -6.526 1.00 86.31 161 ARG A C 1
ATOM 1192 O O . ARG A 1 161 ? 15.898 8.178 -6.840 1.00 86.31 161 ARG A O 1
ATOM 1199 N N . ILE A 1 162 ? 16.852 6.245 -6.196 1.00 84.19 162 ILE A N 1
ATOM 1200 C CA . ILE A 1 162 ? 15.598 5.464 -6.147 1.00 84.19 162 ILE A CA 1
ATOM 1201 C C . ILE A 1 162 ? 14.565 6.165 -5.245 1.00 84.19 162 ILE A C 1
ATOM 1203 O O . ILE A 1 162 ? 13.390 6.273 -5.593 1.00 84.19 162 ILE A O 1
ATOM 1207 N N . LEU A 1 163 ? 15.015 6.719 -4.115 1.00 85.75 163 LEU A N 1
ATOM 1208 C CA . LEU A 1 163 ? 14.208 7.529 -3.205 1.00 85.75 163 LEU A CA 1
ATOM 1209 C C . LEU A 1 163 ? 14.644 8.996 -3.281 1.00 85.75 163 LEU A C 1
ATOM 1211 O O . LEU A 1 163 ? 15.557 9.430 -2.578 1.00 85.75 163 LEU A O 1
ATOM 1215 N N . ASN A 1 164 ? 13.995 9.764 -4.156 1.00 88.38 164 ASN A N 1
ATOM 1216 C CA . ASN A 1 164 ? 14.148 11.217 -4.195 1.00 88.38 164 ASN A CA 1
ATOM 1217 C C . ASN A 1 164 ? 13.327 11.890 -3.072 1.00 88.38 164 ASN A C 1
ATOM 1219 O O . ASN A 1 164 ? 12.463 11.267 -2.451 1.00 88.38 164 ASN A O 1
ATOM 1223 N N . ALA A 1 165 ? 13.588 13.172 -2.795 1.00 88.25 165 ALA A N 1
ATOM 1224 C CA . ALA A 1 165 ? 12.921 13.897 -1.707 1.00 88.25 165 ALA A CA 1
ATOM 1225 C C . ALA A 1 165 ? 11.388 13.919 -1.853 1.00 88.25 165 ALA A C 1
ATOM 1227 O O . ALA A 1 165 ? 10.673 13.785 -0.862 1.00 88.25 165 ALA A O 1
ATOM 1228 N N . ARG A 1 166 ? 10.882 14.012 -3.093 1.00 86.31 166 ARG A N 1
ATOM 1229 C CA . ARG A 1 166 ? 9.445 13.946 -3.398 1.00 86.31 166 ARG A CA 1
ATOM 1230 C C . ARG A 1 166 ? 8.849 12.593 -2.996 1.00 86.31 166 ARG A C 1
ATOM 1232 O O . ARG A 1 166 ? 7.831 12.561 -2.313 1.00 86.31 166 ARG A O 1
ATOM 1239 N N . ARG A 1 167 ? 9.495 11.486 -3.378 1.00 87.81 167 ARG A N 1
ATOM 1240 C CA . ARG A 1 167 ? 9.084 10.121 -3.011 1.00 87.81 167 ARG A CA 1
ATOM 1241 C C . ARG A 1 167 ? 9.136 9.933 -1.500 1.00 87.81 167 ARG A C 1
ATOM 1243 O O . ARG A 1 167 ? 8.174 9.437 -0.930 1.00 87.81 167 ARG A O 1
ATOM 1250 N N . LEU A 1 168 ? 10.209 10.374 -0.844 1.00 90.81 168 LEU A N 1
ATOM 1251 C CA . LEU A 1 168 ? 10.339 10.255 0.609 1.00 90.81 168 LEU A CA 1
ATOM 1252 C C . LEU A 1 168 ? 9.245 11.038 1.351 1.00 90.81 168 LEU A C 1
ATOM 1254 O O . LEU A 1 168 ? 8.681 10.527 2.317 1.00 90.81 168 LEU A O 1
ATOM 1258 N N . PHE A 1 169 ? 8.911 12.243 0.883 1.00 90.44 169 PHE A N 1
ATOM 1259 C CA . PHE A 1 169 ? 7.814 13.033 1.439 1.00 90.44 169 PHE A CA 1
ATOM 1260 C C . PHE A 1 169 ? 6.461 12.328 1.278 1.00 90.44 169 PHE A C 1
ATOM 1262 O O . PHE A 1 169 ? 5.731 12.196 2.259 1.00 90.44 169 PHE A O 1
ATOM 1269 N N . ALA A 1 170 ? 6.158 11.804 0.085 1.00 87.12 170 ALA A N 1
ATOM 1270 C CA . ALA A 1 170 ? 4.923 11.058 -0.169 1.00 87.12 170 ALA A CA 1
ATOM 1271 C C . ALA A 1 170 ? 4.811 9.805 0.722 1.00 87.12 170 ALA A C 1
ATOM 1273 O O . ALA A 1 170 ? 3.796 9.603 1.385 1.00 87.12 170 ALA A O 1
ATOM 1274 N N . ILE A 1 171 ? 5.887 9.013 0.820 1.00 91.19 171 ILE A N 1
ATOM 1275 C CA . ILE A 1 171 ? 5.971 7.841 1.709 1.00 91.19 171 ILE A CA 1
ATOM 1276 C C . ILE A 1 171 ? 5.723 8.250 3.169 1.00 91.19 171 ILE A C 1
ATOM 1278 O O . ILE A 1 171 ? 4.945 7.608 3.874 1.00 91.19 171 ILE A O 1
ATOM 1282 N N . SER A 1 172 ? 6.376 9.322 3.626 1.00 93.00 172 SER A N 1
ATOM 1283 C CA . SER A 1 172 ? 6.270 9.782 5.015 1.00 93.00 172 SER A CA 1
ATOM 1284 C C . SER A 1 172 ? 4.863 10.278 5.335 1.00 93.00 172 SER A C 1
ATOM 1286 O O . SER A 1 172 ? 4.340 9.980 6.407 1.00 93.00 172 SER A O 1
ATOM 1288 N N . ARG A 1 173 ? 4.216 10.983 4.399 1.00 92.25 173 ARG A N 1
ATOM 1289 C CA . ARG A 1 173 ? 2.817 11.398 4.539 1.00 92.25 173 ARG A CA 1
ATOM 1290 C C . ARG A 1 173 ? 1.884 10.195 4.592 1.00 92.25 173 ARG A C 1
ATOM 1292 O O . ARG A 1 173 ? 1.047 10.147 5.487 1.00 92.25 173 ARG A O 1
ATOM 1299 N N . ALA A 1 174 ? 2.014 9.240 3.670 1.00 92.50 174 ALA A N 1
ATOM 1300 C CA . ALA A 1 174 ? 1.194 8.031 3.678 1.00 92.50 174 ALA A CA 1
ATOM 1301 C C . ALA A 1 174 ? 1.330 7.299 5.023 1.00 92.50 174 ALA A C 1
ATOM 1303 O O . ALA A 1 174 ? 0.325 6.994 5.664 1.00 92.50 174 ALA A O 1
ATOM 1304 N N . GLY A 1 175 ? 2.566 7.130 5.510 1.00 95.44 175 GLY A N 1
ATOM 1305 C CA . GLY A 1 175 ? 2.851 6.607 6.847 1.00 95.44 175 GLY A CA 1
ATOM 1306 C C . GLY A 1 175 ? 2.169 7.406 7.962 1.00 95.44 175 GLY A C 1
ATOM 1307 O O . GLY A 1 175 ? 1.512 6.824 8.822 1.00 95.44 175 GLY A O 1
ATOM 1308 N N . ALA A 1 176 ? 2.253 8.737 7.930 1.00 96.00 176 ALA A N 1
ATOM 1309 C CA . ALA A 1 176 ? 1.618 9.605 8.920 1.00 96.00 176 ALA A CA 1
ATOM 1310 C C . ALA A 1 176 ? 0.083 9.499 8.917 1.00 96.00 176 ALA A C 1
ATOM 1312 O O . ALA A 1 176 ? -0.520 9.478 9.987 1.00 96.00 176 ALA A O 1
ATOM 1313 N N . VAL A 1 177 ? -0.554 9.386 7.746 1.00 95.94 177 VAL A N 1
ATOM 1314 C CA . VAL A 1 177 ? -2.011 9.191 7.631 1.00 95.94 177 VAL A CA 1
ATOM 1315 C C . VAL A 1 177 ? -2.425 7.838 8.207 1.00 95.94 177 VAL A C 1
ATOM 1317 O O . VAL A 1 177 ? -3.361 7.783 9.002 1.00 95.94 177 VAL A O 1
ATOM 1320 N N . MET A 1 178 ? -1.701 6.763 7.875 1.00 96.50 178 MET A N 1
ATOM 1321 C CA . MET A 1 178 ? -1.954 5.430 8.440 1.00 96.50 178 MET A CA 1
ATOM 1322 C C . MET A 1 178 ? -1.796 5.429 9.966 1.00 96.50 178 MET A C 1
ATOM 1324 O O . MET A 1 178 ? -2.640 4.891 10.687 1.00 96.50 178 MET A O 1
ATOM 1328 N N . ALA A 1 179 ? -0.744 6.079 10.470 1.00 96.88 179 ALA A N 1
ATOM 1329 C CA . ALA A 1 179 ? -0.488 6.209 11.898 1.00 96.88 179 ALA A CA 1
ATOM 1330 C C . ALA A 1 179 ? -1.587 6.996 12.613 1.00 96.88 179 ALA A C 1
ATOM 1332 O O . ALA A 1 179 ? -2.165 6.507 13.583 1.00 96.88 179 ALA A O 1
ATOM 1333 N N . LEU A 1 180 ? -1.909 8.189 12.108 1.00 97.12 180 LEU A N 1
ATOM 1334 C CA . LEU A 1 180 ? -2.937 9.048 12.681 1.00 97.12 180 LEU A CA 1
ATOM 1335 C C . LEU A 1 180 ? -4.296 8.353 12.666 1.00 97.12 180 LEU A C 1
ATOM 1337 O O . LEU A 1 180 ? -4.965 8.322 13.693 1.00 97.12 180 LEU A O 1
ATOM 1341 N N . GLY A 1 181 ? -4.683 7.748 11.542 1.00 96.69 181 GLY A N 1
ATOM 1342 C CA . GLY A 1 181 ? -5.942 7.018 11.433 1.00 96.69 181 GLY A CA 1
ATOM 1343 C C . GLY A 1 181 ? -6.030 5.858 12.424 1.00 96.69 181 GLY A C 1
ATOM 1344 O O . GLY A 1 181 ? -7.050 5.699 13.086 1.00 96.69 181 GLY A O 1
ATOM 1345 N N . THR A 1 182 ? -4.943 5.103 12.607 1.00 96.88 182 THR A N 1
ATOM 1346 C CA . THR A 1 182 ? -4.887 3.997 13.579 1.00 96.88 182 THR A CA 1
ATOM 1347 C C . THR A 1 182 ? -5.004 4.496 15.021 1.00 96.88 182 THR A C 1
ATOM 1349 O O . THR A 1 182 ? -5.787 3.956 15.803 1.00 96.88 182 THR A O 1
ATOM 1352 N N . VAL A 1 183 ? -4.262 5.548 15.378 1.00 97.06 183 VAL A N 1
ATOM 1353 C CA . VAL A 1 183 ? -4.260 6.129 16.731 1.00 97.06 183 VAL A CA 1
ATOM 1354 C C . VAL A 1 183 ? -5.603 6.784 17.057 1.00 97.06 183 VAL A C 1
ATOM 1356 O O . VAL A 1 183 ? -6.140 6.572 18.144 1.00 97.06 183 VAL A O 1
ATOM 1359 N N . VAL A 1 184 ? -6.177 7.540 16.119 1.00 96.75 184 VAL A N 1
ATOM 1360 C CA . VAL A 1 184 ? -7.491 8.179 16.277 1.00 96.75 184 VAL A CA 1
ATOM 1361 C C . VAL A 1 184 ? -8.584 7.125 16.406 1.00 96.75 184 VAL A C 1
ATOM 1363 O O . VAL A 1 184 ? -9.407 7.220 17.315 1.00 96.75 184 VAL A O 1
ATOM 1366 N N . LEU A 1 185 ? -8.571 6.088 15.563 1.00 96.94 185 LEU A N 1
ATOM 1367 C CA . LEU A 1 185 ? -9.532 4.993 15.668 1.00 96.94 185 LEU A CA 1
ATOM 1368 C C . LEU A 1 185 ? -9.441 4.308 17.033 1.00 96.94 185 LEU A C 1
ATOM 1370 O O . LEU A 1 185 ? -10.468 4.103 17.675 1.00 96.94 185 LEU A O 1
ATOM 1374 N N . LEU A 1 186 ? -8.228 4.017 17.511 1.00 96.56 186 LEU A N 1
ATOM 1375 C CA . LEU A 1 186 ? -8.014 3.437 18.836 1.00 96.56 186 LEU A CA 1
ATOM 1376 C C . LEU A 1 186 ? -8.556 4.344 19.950 1.00 96.56 186 LEU A C 1
ATOM 1378 O O . LEU A 1 186 ? -9.245 3.868 20.854 1.00 96.56 186 LEU A O 1
ATOM 1382 N N . ALA A 1 187 ? -8.261 5.643 19.890 1.00 95.88 187 ALA A N 1
ATOM 1383 C CA . ALA A 1 187 ? -8.699 6.616 20.886 1.00 95.88 187 ALA A CA 1
ATOM 1384 C C . ALA A 1 187 ? -10.231 6.731 20.953 1.00 95.88 187 ALA A C 1
ATOM 1386 O O . ALA A 1 187 ? -10.792 6.793 22.047 1.00 95.88 187 ALA A O 1
ATOM 1387 N N . LEU A 1 188 ? -10.900 6.724 19.795 1.00 95.69 188 LEU A N 1
ATOM 1388 C CA . LEU A 1 188 ? -12.353 6.864 19.688 1.00 95.69 188 LEU A CA 1
ATOM 1389 C C . LEU A 1 188 ? -13.107 5.558 19.979 1.00 95.69 188 LEU A C 1
ATOM 1391 O O . LEU A 1 188 ? -14.171 5.593 20.593 1.00 95.69 188 LEU A O 1
ATOM 1395 N N . ALA A 1 189 ? -12.567 4.405 19.575 1.00 94.69 189 ALA A N 1
ATOM 1396 C CA . ALA A 1 189 ? -13.218 3.107 19.767 1.00 94.69 189 ALA A CA 1
ATOM 1397 C C . ALA A 1 189 ? -13.117 2.599 21.213 1.00 94.69 189 ALA A C 1
ATOM 1399 O O . ALA A 1 189 ? -14.033 1.938 21.705 1.00 94.69 189 ALA A O 1
ATOM 1400 N N . ARG A 1 190 ? -12.029 2.935 21.920 1.00 94.44 190 ARG A N 1
ATOM 1401 C CA . ARG A 1 190 ? -11.791 2.532 23.316 1.00 94.44 190 ARG A CA 1
ATOM 1402 C C . ARG A 1 190 ? -12.967 2.800 24.270 1.00 94.44 190 ARG A C 1
ATOM 1404 O O . ARG A 1 190 ? -13.379 1.855 24.942 1.00 94.44 190 ARG A O 1
ATOM 1411 N N . PRO A 1 191 ? -13.499 4.034 24.383 1.00 93.62 191 PRO A N 1
ATOM 1412 C CA . PRO A 1 191 ? -14.605 4.320 25.298 1.00 93.62 191 PRO A CA 1
ATOM 1413 C C . PRO A 1 191 ? -15.929 3.670 24.875 1.00 93.62 191 PRO A C 1
ATOM 1415 O O . PRO A 1 191 ? -16.782 3.450 25.727 1.00 93.62 191 PRO A O 1
ATOM 1418 N N . ALA A 1 192 ? -16.107 3.358 23.587 1.00 91.50 192 ALA A N 1
ATOM 1419 C CA . ALA A 1 192 ? -17.357 2.815 23.058 1.00 91.50 192 ALA A CA 1
ATOM 1420 C C . ALA A 1 192 ? -17.447 1.282 23.152 1.00 91.50 192 ALA A C 1
ATOM 1422 O O . ALA A 1 192 ? -18.514 0.749 23.445 1.00 91.50 192 ALA A O 1
ATOM 1423 N N . CYS A 1 193 ? -16.346 0.567 22.893 1.00 92.50 193 CYS A N 1
ATOM 1424 C CA . CYS A 1 193 ? -16.356 -0.893 22.707 1.00 92.50 193 CYS A CA 1
ATOM 1425 C C . CYS A 1 193 ? -15.383 -1.654 23.628 1.00 92.50 193 CYS A C 1
ATOM 1427 O O . CYS A 1 193 ? -15.288 -2.879 23.535 1.00 92.50 193 CYS A O 1
ATOM 1429 N N . GLY A 1 194 ? -14.657 -0.948 24.502 1.00 93.69 194 GLY A N 1
ATOM 1430 C CA . GLY A 1 194 ? -13.634 -1.519 25.381 1.00 93.69 194 GLY A CA 1
ATOM 1431 C C . GLY A 1 194 ? -12.246 -1.610 24.736 1.00 93.69 194 GLY A C 1
ATOM 1432 O O . GLY A 1 194 ? -12.086 -1.528 23.517 1.00 93.69 194 GLY A O 1
ATOM 1433 N N . THR A 1 195 ? -11.216 -1.764 25.574 1.00 94.00 195 THR A N 1
ATOM 1434 C CA . THR A 1 195 ? -9.806 -1.710 25.153 1.00 94.00 195 THR A CA 1
ATOM 1435 C C . THR A 1 195 ? -9.422 -2.840 24.199 1.00 94.00 195 THR A C 1
ATOM 1437 O O . THR A 1 195 ? -8.829 -2.564 23.160 1.00 94.00 195 THR A O 1
ATOM 1440 N N . ASP A 1 196 ? -9.791 -4.085 24.500 1.00 94.31 196 ASP A N 1
ATOM 1441 C CA . ASP A 1 196 ? -9.375 -5.253 23.706 1.00 94.31 196 ASP A CA 1
ATOM 1442 C C . ASP A 1 196 ? -9.980 -5.232 22.293 1.00 94.31 196 ASP A C 1
ATOM 1444 O O . ASP A 1 196 ? -9.304 -5.499 21.292 1.00 94.31 196 ASP A O 1
ATOM 1448 N N . THR A 1 197 ? -11.247 -4.822 22.193 1.00 95.00 197 THR A N 1
ATOM 1449 C CA . THR A 1 197 ? -11.932 -4.610 20.914 1.00 95.00 197 THR A CA 1
ATOM 1450 C C . THR A 1 197 ? -11.268 -3.485 20.126 1.00 95.00 197 THR A C 1
ATOM 1452 O O . THR A 1 197 ? -10.954 -3.659 18.952 1.00 95.00 197 THR A O 1
ATOM 1455 N N . ALA A 1 198 ? -10.982 -2.347 20.768 1.00 96.00 198 ALA A N 1
ATOM 1456 C CA . ALA A 1 198 ? -10.351 -1.203 20.114 1.00 96.00 198 ALA A CA 1
ATOM 1457 C C . ALA A 1 198 ? -8.921 -1.508 19.625 1.00 96.00 198 ALA A C 1
ATOM 1459 O O . ALA A 1 198 ? -8.531 -1.052 18.551 1.00 96.00 198 ALA A O 1
ATOM 1460 N N . LEU A 1 199 ? -8.159 -2.324 20.360 1.00 96.00 199 LEU A N 1
ATOM 1461 C CA . LEU A 1 199 ? -6.854 -2.832 19.922 1.00 96.00 199 LEU A CA 1
ATOM 1462 C C . LEU A 1 199 ? -6.986 -3.761 18.711 1.00 96.00 199 LEU A C 1
ATOM 1464 O O . LEU A 1 199 ? -6.223 -3.643 17.753 1.00 96.00 199 LEU A O 1
ATOM 1468 N N . THR A 1 200 ? -8.002 -4.627 18.694 1.00 96.38 200 THR A N 1
ATOM 1469 C CA . THR A 1 200 ? -8.279 -5.472 17.522 1.00 96.38 200 THR A CA 1
ATOM 1470 C C . THR A 1 200 ? -8.704 -4.638 16.307 1.00 96.38 200 THR A C 1
ATOM 1472 O O . THR A 1 200 ? -8.304 -4.937 15.178 1.00 96.38 200 THR A O 1
ATOM 1475 N N . MET A 1 201 ? -9.460 -3.556 16.523 1.00 97.12 201 MET A N 1
ATOM 1476 C CA . MET A 1 201 ? -9.812 -2.590 15.479 1.00 97.12 201 MET A CA 1
ATOM 1477 C C . MET A 1 201 ? -8.588 -1.838 14.953 1.00 97.12 201 MET A C 1
ATOM 1479 O O . MET A 1 201 ? -8.483 -1.656 13.744 1.00 97.12 201 MET A O 1
ATOM 1483 N N . ALA A 1 202 ? -7.655 -1.435 15.821 1.00 96.62 202 ALA A N 1
ATOM 1484 C CA . ALA A 1 202 ? -6.407 -0.784 15.421 1.00 96.62 202 ALA A CA 1
ATOM 1485 C C . ALA A 1 202 ? -5.536 -1.719 14.568 1.00 96.62 202 ALA A C 1
ATOM 1487 O O . ALA A 1 202 ? -5.120 -1.338 13.475 1.00 96.62 202 ALA A O 1
ATOM 1488 N N . PHE A 1 203 ? -5.345 -2.965 15.013 1.00 95.88 203 PHE A N 1
ATOM 1489 C CA . PHE A 1 203 ? -4.648 -4.002 14.250 1.00 95.88 203 PHE A CA 1
ATOM 1490 C C . PHE A 1 203 ? -5.293 -4.241 12.879 1.00 95.88 203 PHE A C 1
ATOM 1492 O O . PHE A 1 203 ? -4.619 -4.217 11.849 1.00 95.88 203 PHE A O 1
ATOM 1499 N N . THR A 1 204 ? -6.616 -4.407 12.851 1.00 96.06 204 THR A N 1
ATOM 1500 C CA . THR A 1 204 ? -7.359 -4.664 11.611 1.00 96.06 204 THR A CA 1
ATOM 1501 C C . THR A 1 204 ? -7.333 -3.462 10.674 1.00 96.06 204 THR A C 1
ATOM 1503 O O . THR A 1 204 ? -7.083 -3.627 9.484 1.00 96.06 204 THR A O 1
ATOM 1506 N N . ALA A 1 205 ? -7.520 -2.244 11.184 1.00 96.56 205 ALA A N 1
ATOM 1507 C CA . ALA A 1 205 ? -7.419 -1.030 10.382 1.00 96.56 205 ALA A CA 1
ATOM 1508 C C . ALA A 1 205 ? -6.015 -0.858 9.792 1.00 96.56 205 ALA A C 1
ATOM 1510 O O . ALA A 1 205 ? -5.901 -0.511 8.621 1.00 96.56 205 ALA A O 1
ATOM 1511 N N . PHE A 1 206 ? -4.960 -1.165 10.553 1.00 95.69 206 PHE A N 1
ATOM 1512 C CA . PHE A 1 206 ? -3.581 -1.095 10.067 1.00 95.69 206 PHE A CA 1
ATOM 1513 C C . PHE A 1 206 ? -3.305 -2.069 8.914 1.00 95.69 206 PHE A C 1
ATOM 1515 O O . PHE A 1 206 ? -2.654 -1.709 7.934 1.00 95.69 206 PHE A O 1
ATOM 1522 N N . VAL A 1 207 ? -3.855 -3.282 8.981 1.00 94.44 207 VAL A N 1
ATOM 1523 C CA . VAL A 1 207 ? -3.814 -4.239 7.864 1.00 94.44 207 VAL A CA 1
ATOM 1524 C C . VAL A 1 207 ? -4.607 -3.721 6.661 1.00 94.44 207 VAL A C 1
ATOM 1526 O O . VAL A 1 207 ? -4.135 -3.775 5.528 1.00 94.44 207 VAL A O 1
ATOM 1529 N N . LEU A 1 208 ? -5.805 -3.174 6.878 1.00 95.12 208 LEU A N 1
ATOM 1530 C CA . LEU A 1 208 ? -6.615 -2.628 5.787 1.00 95.12 208 LEU A CA 1
ATOM 1531 C C . LEU A 1 208 ? -5.957 -1.403 5.132 1.00 95.12 208 LEU A C 1
ATOM 1533 O O . LEU A 1 208 ? -6.092 -1.209 3.925 1.00 95.12 208 LEU A O 1
ATOM 1537 N N . PHE A 1 209 ? -5.213 -0.596 5.891 1.00 95.12 209 PHE A N 1
ATOM 1538 C CA . PHE A 1 209 ? -4.428 0.514 5.357 1.00 95.12 209 PHE A CA 1
ATOM 1539 C C . PHE A 1 209 ? -3.422 0.043 4.304 1.00 95.12 209 PHE A C 1
ATOM 1541 O O . PHE A 1 209 ? -3.273 0.707 3.280 1.00 95.12 209 PHE A O 1
ATOM 1548 N N . GLN A 1 210 ? -2.791 -1.120 4.498 1.00 91.56 210 GLN A N 1
ATOM 1549 C CA . GLN A 1 210 ? -1.856 -1.699 3.524 1.00 91.56 210 GLN A CA 1
ATOM 1550 C C . GLN A 1 210 ? -2.549 -2.020 2.200 1.00 91.56 210 GLN A C 1
ATOM 1552 O O . GLN A 1 210 ? -1.988 -1.758 1.137 1.00 91.56 210 GLN A O 1
ATOM 1557 N N . LEU A 1 211 ? -3.798 -2.502 2.235 1.00 91.19 211 LEU A N 1
ATOM 1558 C CA . LEU A 1 211 ? -4.563 -2.770 1.014 1.00 91.19 211 LEU A CA 1
ATOM 1559 C C . LEU A 1 211 ? -4.677 -1.500 0.161 1.00 91.19 211 LEU A C 1
ATOM 1561 O O . LEU A 1 211 ? -4.326 -1.515 -1.018 1.00 91.19 211 LEU A O 1
ATOM 1565 N N . PHE A 1 212 ? -5.090 -0.382 0.761 1.00 90.94 212 PHE A N 1
ATOM 1566 C CA . PHE A 1 212 ? -5.209 0.898 0.058 1.00 90.94 212 PHE A CA 1
ATOM 1567 C C . PHE A 1 212 ? -3.849 1.511 -0.297 1.00 90.94 212 PHE A C 1
ATOM 1569 O O . PHE A 1 212 ? -3.682 2.051 -1.391 1.00 90.94 212 PHE A O 1
ATOM 1576 N N . ASN A 1 213 ? -2.856 1.382 0.584 1.00 90.06 213 ASN A N 1
ATOM 1577 C CA . ASN A 1 213 ? -1.500 1.861 0.338 1.00 90.06 213 ASN A CA 1
ATOM 1578 C C . ASN A 1 213 ? -0.849 1.145 -0.857 1.00 90.06 213 ASN A C 1
ATOM 1580 O O . ASN A 1 213 ? -0.152 1.781 -1.643 1.00 90.06 213 ASN A O 1
ATOM 1584 N N . SER A 1 214 ? -1.124 -0.149 -1.059 1.00 88.56 214 SER A N 1
ATOM 1585 C CA . SER A 1 214 ? -0.635 -0.894 -2.229 1.00 88.56 214 SER A CA 1
ATOM 1586 C C . SER A 1 214 ? -1.166 -0.318 -3.550 1.00 88.56 214 SER A C 1
ATOM 1588 O O . SER A 1 214 ? -0.431 -0.227 -4.536 1.00 88.56 214 SER A O 1
ATOM 1590 N N . LEU A 1 215 ? -2.419 0.156 -3.559 1.00 86.81 215 LEU A N 1
ATOM 1591 C CA . LEU A 1 215 ? -3.034 0.798 -4.722 1.00 86.81 215 LEU A CA 1
ATOM 1592 C C . LEU A 1 215 ? -2.404 2.166 -5.001 1.00 86.81 215 LEU A C 1
ATOM 1594 O O . LEU A 1 215 ? -2.123 2.477 -6.161 1.00 86.81 215 LEU A O 1
ATOM 1598 N N . ASN A 1 216 ? -2.138 2.945 -3.947 1.00 84.62 216 ASN A N 1
ATOM 1599 C CA . ASN A 1 216 ? -1.444 4.232 -4.035 1.00 84.62 216 ASN A CA 1
ATOM 1600 C C . ASN A 1 216 ? -0.005 4.069 -4.538 1.00 84.62 216 ASN A C 1
ATOM 1602 O O . ASN A 1 216 ? 0.427 4.794 -5.431 1.00 84.62 216 ASN A O 1
ATOM 1606 N N . ALA A 1 217 ? 0.735 3.093 -4.005 1.00 82.06 217 ALA A N 1
ATOM 1607 C CA . ALA A 1 217 ? 2.121 2.834 -4.387 1.00 82.06 217 ALA A CA 1
ATOM 1608 C C . ALA A 1 217 ? 2.261 2.474 -5.875 1.00 82.06 217 ALA A C 1
ATOM 1610 O O . ALA A 1 217 ? 3.269 2.803 -6.498 1.00 82.06 217 ALA A O 1
ATOM 1611 N N . ARG A 1 218 ? 1.233 1.854 -6.464 1.00 80.81 218 ARG A N 1
ATOM 1612 C CA . ARG A 1 218 ? 1.194 1.480 -7.883 1.00 80.81 218 ARG A CA 1
ATOM 1613 C C . ARG A 1 218 ? 0.904 2.652 -8.835 1.00 80.81 218 ARG A C 1
ATOM 1615 O O . ARG A 1 218 ? 1.221 2.578 -10.024 1.00 80.81 218 ARG A O 1
ATOM 1622 N N . ALA A 1 219 ? 0.335 3.744 -8.327 1.00 68.56 219 ALA A N 1
ATOM 1623 C CA . ALA A 1 219 ? -0.214 4.844 -9.118 1.00 68.56 219 ALA A CA 1
ATOM 1624 C C . ALA A 1 219 ? 0.792 5.953 -9.504 1.00 68.56 219 ALA A C 1
ATOM 1626 O O . ALA A 1 219 ? 0.362 7.024 -9.905 1.00 68.56 219 ALA A O 1
ATOM 1627 N N . ASP A 1 220 ? 2.108 5.720 -9.417 1.00 64.00 220 ASP A N 1
ATOM 1628 C CA . ASP A 1 220 ? 3.147 6.775 -9.370 1.00 64.00 220 ASP A CA 1
ATOM 1629 C C . ASP A 1 220 ? 3.003 7.945 -10.382 1.00 64.00 220 ASP A C 1
ATOM 1631 O O . ASP A 1 220 ? 3.164 9.104 -10.005 1.00 64.00 220 ASP A O 1
ATOM 1635 N N . ASP A 1 221 ? 2.597 7.671 -11.630 1.00 57.56 221 ASP A N 1
ATOM 1636 C CA . ASP A 1 221 ? 2.395 8.694 -12.680 1.00 57.56 221 ASP A CA 1
ATOM 1637 C C . ASP A 1 221 ? 1.017 8.598 -13.355 1.00 57.56 221 ASP A C 1
ATOM 1639 O O . ASP A 1 221 ? 0.803 9.117 -14.451 1.00 57.56 221 ASP A O 1
ATOM 1643 N N . GLY A 1 222 ? 0.073 7.885 -12.736 1.00 59.16 222 GLY A N 1
ATOM 1644 C CA . GLY A 1 222 ? -1.224 7.583 -13.329 1.00 59.16 222 GLY A CA 1
ATOM 1645 C C . GLY A 1 222 ? -2.375 7.676 -12.331 1.00 59.16 222 GLY A C 1
ATOM 1646 O O . GLY A 1 222 ? -2.172 7.738 -11.122 1.00 59.16 222 GLY A O 1
ATOM 1647 N N . PRO A 1 223 ? -3.626 7.676 -12.812 1.00 60.38 223 PRO A N 1
ATOM 1648 C CA . PRO A 1 223 ? -4.780 7.705 -11.928 1.00 60.38 223 PRO A CA 1
ATOM 1649 C C . PRO A 1 223 ? -4.827 6.453 -11.038 1.00 60.38 223 PRO A C 1
ATOM 1651 O O . PRO A 1 223 ? -4.768 5.324 -11.534 1.00 60.38 223 PRO A O 1
ATOM 1654 N N . VAL A 1 224 ? -5.021 6.660 -9.729 1.00 64.19 224 VAL A N 1
ATOM 1655 C CA . VAL A 1 224 ? -5.104 5.593 -8.709 1.00 64.19 224 VAL A CA 1
ATOM 1656 C C . VAL A 1 224 ? -6.224 4.582 -8.996 1.00 64.19 224 VAL A C 1
ATOM 1658 O O . VAL A 1 224 ? -6.137 3.428 -8.584 1.00 64.19 224 VAL A O 1
ATOM 1661 N N . LEU A 1 225 ? -7.245 4.984 -9.764 1.00 64.19 225 LEU A N 1
ATOM 1662 C CA . LEU A 1 225 ? -8.368 4.156 -10.228 1.00 64.19 225 LEU A CA 1
ATOM 1663 C C . LEU A 1 225 ? -8.397 4.020 -11.765 1.00 64.19 225 LEU A C 1
ATOM 1665 O O . LEU A 1 225 ? -9.435 4.170 -12.407 1.00 64.19 225 LEU A O 1
ATOM 1669 N N . GLY A 1 226 ? -7.243 3.773 -12.388 1.00 62.06 226 GLY A N 1
ATOM 1670 C CA . GLY A 1 226 ? -7.139 3.540 -13.833 1.00 62.06 226 GLY A CA 1
ATOM 1671 C C . GLY A 1 226 ? -7.441 2.098 -14.270 1.00 62.06 226 GLY A C 1
ATOM 1672 O O . GLY A 1 226 ? -7.328 1.151 -13.494 1.00 62.06 226 GLY A O 1
ATOM 1673 N N . ARG A 1 227 ? -7.718 1.895 -15.570 1.00 59.34 227 ARG A N 1
ATOM 1674 C CA . ARG A 1 227 ? -7.888 0.555 -16.189 1.00 59.34 227 ARG A CA 1
ATOM 1675 C C . ARG A 1 227 ? -6.697 -0.385 -15.941 1.00 59.34 227 ARG A C 1
ATOM 1677 O O . ARG A 1 227 ? -6.869 -1.596 -15.859 1.00 59.34 227 ARG A O 1
ATOM 1684 N N . HIS A 1 228 ? -5.500 0.175 -15.786 1.00 65.31 228 HIS A N 1
ATOM 1685 C CA . HIS A 1 228 ? -4.277 -0.568 -15.487 1.00 65.31 228 HIS A CA 1
ATOM 1686 C C . HIS A 1 228 ? -4.293 -1.215 -14.086 1.00 65.31 228 HIS A C 1
ATOM 1688 O O . HIS A 1 228 ? -3.714 -2.288 -13.897 1.00 65.31 228 HIS A O 1
ATOM 1694 N N . GLN A 1 229 ? -5.032 -0.645 -13.126 1.00 67.44 229 GLN A N 1
ATOM 1695 C CA . GLN A 1 229 ? -5.108 -1.157 -11.753 1.00 67.44 229 GLN A CA 1
ATOM 1696 C C . GLN A 1 229 ? -5.819 -2.516 -11.678 1.00 67.44 229 GLN A C 1
ATOM 1698 O O . GLN A 1 229 ? -5.444 -3.386 -10.895 1.00 67.44 229 GLN A O 1
ATOM 1703 N N . PHE A 1 230 ? -6.780 -2.763 -12.567 1.00 67.88 230 PHE A N 1
ATOM 1704 C CA . PHE A 1 230 ? -7.506 -4.035 -12.640 1.00 67.88 230 PHE A CA 1
ATOM 1705 C C . PHE A 1 230 ? -6.829 -5.085 -13.538 1.00 67.88 230 PHE A C 1
ATOM 1707 O O . PHE A 1 230 ? -7.294 -6.220 -13.612 1.00 67.88 230 PHE A O 1
ATOM 1714 N N . ARG A 1 231 ? -5.720 -4.738 -14.213 1.00 72.31 231 ARG A N 1
ATOM 1715 C CA . ARG A 1 231 ? -5.009 -5.650 -15.128 1.00 72.31 231 ARG A CA 1
ATOM 1716 C C . ARG A 1 231 ? -4.204 -6.722 -14.383 1.00 72.31 231 ARG A C 1
ATOM 1718 O O . ARG A 1 231 ? -4.140 -7.860 -14.841 1.00 72.31 231 ARG A O 1
ATOM 1725 N N . ASN A 1 232 ? -3.620 -6.384 -13.231 1.00 78.56 232 ASN A N 1
ATOM 1726 C CA . ASN A 1 232 ? -2.825 -7.312 -12.425 1.00 78.56 232 ASN A CA 1
ATOM 1727 C C . ASN A 1 232 ? -3.733 -8.163 -11.523 1.00 78.56 232 ASN A C 1
ATOM 1729 O O . ASN A 1 232 ? -4.058 -7.782 -10.398 1.00 78.56 232 ASN A O 1
ATOM 1733 N N . ARG A 1 233 ? -4.163 -9.321 -12.037 1.00 82.38 233 ARG A N 1
ATOM 1734 C CA . ARG A 1 233 ? -5.000 -10.277 -11.290 1.00 82.38 233 ARG A CA 1
ATOM 1735 C C . ARG A 1 233 ? -4.285 -10.839 -10.062 1.00 8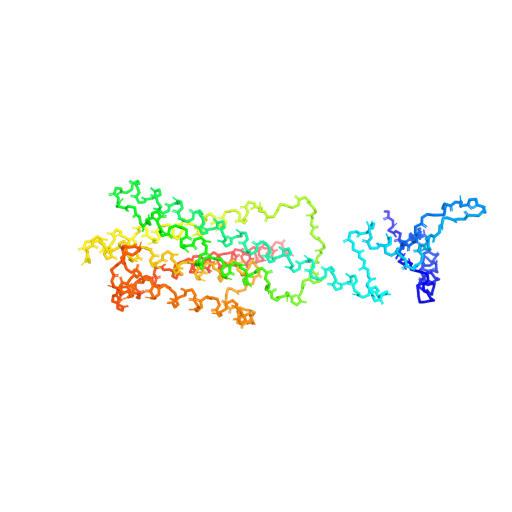2.38 233 ARG A C 1
ATOM 1737 O O . ARG A 1 233 ? -4.939 -11.077 -9.054 1.00 82.38 233 ARG A O 1
ATOM 1744 N N . THR A 1 234 ? -2.967 -11.017 -10.136 1.00 86.00 234 THR A N 1
ATOM 1745 C CA . THR A 1 234 ? -2.149 -11.544 -9.037 1.00 86.00 234 THR A CA 1
ATOM 1746 C C . THR A 1 234 ? -2.220 -10.634 -7.819 1.00 86.00 234 THR A C 1
ATOM 1748 O O . THR A 1 234 ? -2.483 -11.120 -6.725 1.00 86.00 234 THR A O 1
ATOM 1751 N N . LEU A 1 235 ? -2.104 -9.315 -8.010 1.00 86.75 235 LEU A N 1
ATOM 1752 C CA . LEU A 1 235 ? -2.251 -8.346 -6.923 1.00 86.75 235 LEU A CA 1
ATOM 1753 C C . LEU A 1 235 ? -3.614 -8.480 -6.237 1.00 86.75 235 LEU A C 1
ATOM 1755 O O . LEU A 1 235 ? -3.671 -8.615 -5.022 1.00 86.75 235 LEU A O 1
ATOM 1759 N N . TRP A 1 236 ? -4.710 -8.518 -6.997 1.00 88.06 236 TRP A N 1
ATOM 1760 C CA . TRP A 1 236 ? -6.052 -8.660 -6.419 1.00 88.06 236 TRP A CA 1
ATOM 1761 C C . TRP A 1 236 ? -6.258 -9.990 -5.687 1.00 88.06 236 TRP A C 1
ATOM 1763 O O . TRP A 1 236 ? -6.899 -10.004 -4.638 1.00 88.06 236 TRP A O 1
ATOM 1773 N N . LEU A 1 237 ? -5.690 -11.089 -6.194 1.00 90.75 237 LEU A N 1
ATOM 1774 C CA . LEU A 1 237 ? -5.705 -12.381 -5.504 1.00 90.75 237 LEU A CA 1
ATOM 1775 C C . LEU A 1 237 ? -4.922 -12.325 -4.188 1.00 90.75 237 LEU A C 1
ATOM 1777 O O . LEU A 1 237 ? -5.414 -12.813 -3.173 1.00 90.75 237 LEU A O 1
ATOM 1781 N N . CYS A 1 238 ? -3.748 -11.688 -4.177 1.00 91.25 238 CYS A N 1
ATOM 1782 C CA . CYS A 1 238 ? -2.969 -11.473 -2.959 1.00 91.25 238 CYS A CA 1
ATOM 1783 C C . CYS A 1 238 ? -3.732 -10.603 -1.952 1.00 91.25 238 CYS A C 1
ATOM 1785 O O . CYS A 1 238 ? -3.842 -10.989 -0.795 1.00 91.25 238 CYS A O 1
ATOM 1787 N N . LEU A 1 239 ? -4.319 -9.483 -2.384 1.00 90.69 239 LEU A N 1
ATOM 1788 C CA . LEU A 1 239 ? -5.106 -8.594 -1.519 1.00 90.69 239 LEU A CA 1
ATOM 1789 C C . LEU A 1 239 ? -6.335 -9.305 -0.930 1.00 90.69 239 LEU A C 1
ATOM 1791 O O . LEU A 1 239 ? -6.603 -9.190 0.266 1.00 90.69 239 LEU A O 1
ATOM 1795 N N . ALA A 1 240 ? -7.055 -10.083 -1.742 1.00 91.81 240 ALA A N 1
ATOM 1796 C CA . ALA A 1 240 ? -8.183 -10.886 -1.276 1.00 91.81 240 ALA A CA 1
ATOM 1797 C C . ALA A 1 240 ? -7.739 -11.987 -0.298 1.00 91.81 240 ALA A C 1
ATOM 1799 O O . ALA A 1 240 ? -8.398 -12.210 0.716 1.00 91.81 240 ALA A O 1
ATOM 1800 N N . GLY A 1 241 ? -6.608 -12.643 -0.573 1.00 93.75 241 GLY A N 1
ATOM 1801 C CA . GLY A 1 241 ? -6.013 -13.646 0.309 1.00 93.75 241 GLY A CA 1
ATOM 1802 C C . GLY A 1 241 ? -5.607 -13.062 1.661 1.00 93.75 241 GLY A C 1
ATOM 1803 O O . GLY A 1 241 ? -5.972 -13.613 2.694 1.00 93.75 241 GLY A O 1
ATOM 1804 N N . VAL A 1 242 ? -4.932 -11.911 1.663 1.00 93.12 242 VAL A N 1
ATOM 1805 C CA . VAL A 1 242 ? -4.542 -11.175 2.877 1.00 93.12 242 VAL A CA 1
ATOM 1806 C C . VAL A 1 242 ? -5.776 -10.773 3.687 1.00 93.12 242 VAL A C 1
ATOM 1808 O O . VAL A 1 242 ? -5.813 -10.983 4.898 1.00 93.12 242 VAL A O 1
ATOM 1811 N N . LEU A 1 243 ? -6.834 -10.282 3.034 1.00 93.12 243 LEU A N 1
ATOM 1812 C CA . LEU A 1 243 ? -8.092 -9.969 3.714 1.00 93.12 243 LEU A CA 1
ATOM 1813 C C . LEU A 1 243 ? -8.747 -11.218 4.326 1.00 93.12 243 LEU A C 1
ATOM 1815 O O . LEU A 1 243 ? -9.175 -11.184 5.478 1.00 93.12 243 LEU A O 1
ATOM 1819 N N . ALA A 1 244 ? -8.795 -12.334 3.594 1.00 94.00 244 ALA A N 1
ATOM 1820 C CA . ALA A 1 244 ? -9.343 -13.592 4.102 1.00 94.00 244 ALA A CA 1
ATOM 1821 C C . ALA A 1 244 ? -8.547 -14.112 5.310 1.00 94.00 244 ALA A C 1
ATOM 1823 O O . ALA A 1 244 ? -9.127 -14.528 6.314 1.00 94.00 244 ALA A O 1
ATOM 1824 N N . VAL A 1 245 ? -7.218 -14.026 5.241 1.00 93.44 245 VAL A N 1
ATOM 1825 C CA . VAL A 1 245 ? -6.308 -14.389 6.331 1.00 93.44 245 VAL A CA 1
ATOM 1826 C C . VAL A 1 245 ? -6.498 -13.468 7.545 1.00 93.44 245 VAL A C 1
ATOM 1828 O O . VAL A 1 245 ? -6.490 -13.959 8.674 1.00 93.44 245 VAL A O 1
ATOM 1831 N N . GLN A 1 246 ? -6.782 -12.174 7.348 1.00 94.31 246 GLN A N 1
ATOM 1832 C CA . GLN A 1 246 ? -7.130 -11.265 8.449 1.00 94.31 246 GLN A CA 1
ATOM 1833 C C . GLN A 1 246 ? -8.445 -11.658 9.128 1.00 94.31 246 GLN A C 1
ATOM 1835 O O . GLN A 1 246 ? -8.528 -11.683 10.356 1.00 94.31 246 GLN A O 1
ATOM 1840 N N . VAL A 1 247 ? -9.478 -11.988 8.348 1.00 93.56 247 VAL A N 1
ATOM 1841 C CA . VAL A 1 247 ? -10.769 -12.446 8.889 1.00 93.56 247 VAL A CA 1
ATOM 1842 C C . VAL A 1 247 ? -10.573 -13.727 9.703 1.00 93.56 247 VAL A C 1
ATOM 1844 O O . VAL A 1 247 ? -11.085 -13.840 10.817 1.00 93.56 247 VAL A O 1
ATOM 1847 N N . VAL A 1 248 ? -9.765 -14.663 9.201 1.00 92.44 248 VAL A N 1
ATOM 1848 C CA . VAL A 1 248 ? -9.364 -15.870 9.938 1.00 92.44 248 VAL A CA 1
ATOM 1849 C C . VAL A 1 248 ? -8.673 -15.509 11.256 1.00 92.44 248 VAL A C 1
ATOM 1851 O O . VAL A 1 248 ? -9.069 -16.030 12.299 1.00 92.44 248 VAL A O 1
ATOM 1854 N N . ALA A 1 249 ? -7.711 -14.584 11.237 1.00 90.75 249 ALA A N 1
ATOM 1855 C CA . ALA A 1 249 ? -6.964 -14.172 12.426 1.00 90.75 249 ALA A CA 1
ATOM 1856 C C . ALA A 1 249 ? -7.844 -13.550 13.527 1.00 90.75 249 ALA A C 1
ATOM 1858 O O . ALA A 1 249 ? -7.535 -13.675 14.712 1.00 90.75 249 ALA A O 1
ATOM 1859 N N . VAL A 1 250 ? -8.947 -12.899 13.149 1.00 92.56 250 VAL A N 1
ATOM 1860 C CA . VAL A 1 250 ? -9.862 -12.216 14.079 1.00 92.56 250 VAL A CA 1
ATOM 1861 C C . VAL A 1 250 ? -11.003 -13.120 14.562 1.00 92.56 250 VAL A C 1
ATOM 1863 O O . VAL A 1 250 ? -11.461 -12.975 15.694 1.00 92.56 250 VAL A O 1
ATOM 1866 N N . HIS A 1 251 ? -11.471 -14.071 13.746 1.00 91.06 251 HIS A N 1
ATOM 1867 C CA . HIS A 1 251 ? -12.674 -14.853 14.064 1.00 91.06 251 HIS A CA 1
ATOM 1868 C C . HIS A 1 251 ? -12.403 -16.289 14.538 1.00 91.06 251 HIS A C 1
ATOM 1870 O O . HIS A 1 251 ? -13.205 -16.828 15.307 1.00 91.06 251 HIS A O 1
ATOM 1876 N N . LEU A 1 252 ? -11.298 -16.931 14.136 1.00 92.38 252 LEU A N 1
ATOM 1877 C CA . LEU A 1 252 ? -11.037 -18.324 14.522 1.00 92.38 252 LEU A CA 1
ATOM 1878 C C . LEU A 1 252 ? -10.495 -18.435 15.960 1.00 92.38 252 LEU A C 1
ATOM 1880 O O . LEU A 1 252 ? -9.552 -17.729 16.314 1.00 92.38 252 LEU A O 1
ATOM 1884 N N . PRO A 1 253 ? -11.018 -19.352 16.803 1.00 88.31 253 PRO A N 1
ATOM 1885 C CA . PRO A 1 253 ? -10.622 -19.468 18.209 1.00 88.31 253 PRO A CA 1
ATOM 1886 C C . PRO A 1 253 ? -9.121 -19.635 18.450 1.00 88.31 253 PRO A C 1
ATOM 1888 O O . PRO A 1 253 ? -8.585 -18.973 19.328 1.00 88.31 253 PRO A O 1
ATOM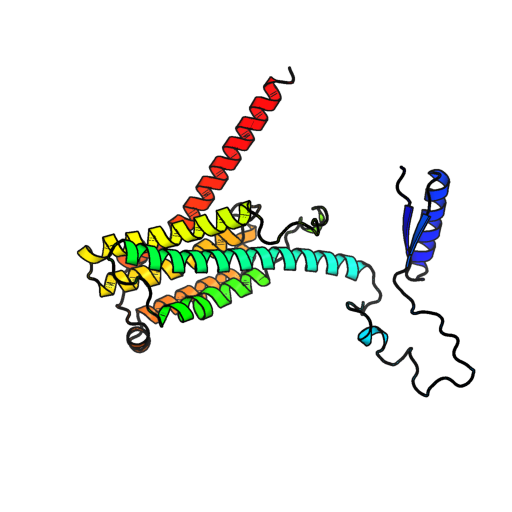 1891 N N . TRP A 1 254 ? -8.443 -20.473 17.664 1.00 90.31 254 TRP A N 1
ATOM 1892 C CA . TRP A 1 254 ? -7.004 -20.710 17.813 1.00 90.31 254 TRP A CA 1
ATOM 1893 C C . TRP A 1 254 ? -6.171 -19.472 17.448 1.00 90.31 254 TRP A C 1
ATOM 1895 O O . TRP A 1 254 ? -5.185 -19.173 18.118 1.00 90.31 254 TRP A O 1
ATOM 1905 N N . ALA A 1 255 ? -6.590 -18.730 16.420 1.00 87.25 255 ALA A N 1
ATOM 1906 C CA . ALA A 1 255 ? -5.881 -17.546 15.954 1.00 87.25 255 ALA A CA 1
ATOM 1907 C C . ALA A 1 255 ? -6.079 -16.368 16.916 1.00 87.25 255 ALA A C 1
ATOM 1909 O O . ALA A 1 255 ? -5.123 -15.660 17.227 1.00 87.25 255 ALA A O 1
ATOM 1910 N N . ARG A 1 256 ? -7.286 -16.232 17.480 1.00 90.25 256 ARG A N 1
ATOM 1911 C CA . ARG A 1 256 ? -7.585 -15.239 18.520 1.00 90.25 256 ARG A CA 1
ATOM 1912 C C . ARG A 1 256 ? -6.662 -15.355 19.721 1.00 90.25 256 ARG A C 1
ATOM 1914 O O . ARG A 1 256 ? -6.126 -14.350 20.176 1.00 90.25 256 ARG A O 1
ATOM 1921 N N . THR A 1 257 ? -6.424 -16.576 20.195 1.00 86.56 257 THR A N 1
ATOM 1922 C CA . THR A 1 257 ? -5.510 -16.819 21.317 1.00 86.56 257 THR A CA 1
ATOM 1923 C C . THR A 1 257 ? -4.062 -16.477 20.962 1.00 86.56 257 THR A C 1
ATOM 1925 O O . THR A 1 257 ? -3.343 -15.948 21.802 1.00 86.56 257 THR A O 1
ATOM 1928 N N . ALA A 1 258 ? -3.633 -16.738 19.722 1.00 87.25 258 ALA A N 1
ATOM 1929 C CA . ALA A 1 258 ? -2.271 -16.446 19.272 1.00 87.25 258 ALA A CA 1
ATOM 1930 C C . ALA A 1 258 ? -1.999 -14.937 19.114 1.00 87.25 258 ALA A C 1
ATOM 1932 O O . ALA A 1 258 ? -0.918 -14.470 19.469 1.00 87.25 258 ALA A O 1
ATOM 1933 N N . PHE A 1 259 ? -2.969 -14.175 18.598 1.00 87.00 259 PHE A N 1
ATOM 1934 C CA . PHE A 1 259 ? -2.811 -12.741 18.314 1.00 87.00 259 PHE A CA 1
ATOM 1935 C C . PHE A 1 259 ? -3.403 -11.811 19.377 1.00 87.00 259 PHE A C 1
ATOM 1937 O O . PHE A 1 259 ? -3.219 -10.596 19.277 1.00 87.00 259 PHE A O 1
ATOM 1944 N N . GLY A 1 260 ? -4.102 -12.360 20.375 1.00 87.62 260 GLY A N 1
ATOM 1945 C CA . GLY A 1 260 ? -4.808 -11.589 21.398 1.00 87.62 260 GLY A CA 1
ATOM 1946 C C . GLY A 1 260 ? -5.962 -10.766 20.824 1.00 87.62 260 GLY A C 1
ATOM 1947 O O . GLY A 1 260 ? -6.129 -9.612 21.207 1.00 87.62 260 GLY A O 1
ATOM 1948 N N . THR A 1 261 ? -6.711 -11.319 19.863 1.00 92.31 261 THR A N 1
ATOM 1949 C CA . THR A 1 261 ? -7.788 -10.606 19.154 1.00 92.31 261 THR A CA 1
ATOM 1950 C C . THR A 1 261 ? -9.179 -10.998 19.650 1.00 92.31 261 THR A C 1
ATOM 1952 O O . THR A 1 261 ? -9.434 -12.124 20.087 1.00 92.31 261 THR A O 1
ATOM 1955 N N . VAL A 1 262 ? -10.107 -10.047 19.551 1.00 93.44 262 VAL A N 1
ATOM 1956 C CA . VAL A 1 262 ? -11.530 -10.207 19.882 1.00 93.44 262 VAL A CA 1
ATOM 1957 C C . VAL A 1 262 ? -12.343 -10.169 18.582 1.00 93.44 262 VAL A C 1
ATOM 1959 O O . VAL A 1 262 ? -12.014 -9.383 17.695 1.00 93.44 262 VAL A O 1
ATOM 1962 N N . PRO A 1 263 ? -13.389 -11.001 18.414 1.00 94.69 263 PRO A N 1
ATOM 1963 C CA . PRO A 1 263 ? -14.196 -10.974 17.197 1.00 94.69 263 PRO A CA 1
ATOM 1964 C C . PRO A 1 263 ? -14.832 -9.595 16.998 1.00 94.69 263 PRO A C 1
ATOM 1966 O O . PRO A 1 263 ? -15.439 -9.054 17.921 1.00 94.69 263 PRO A O 1
ATOM 1969 N N . LEU A 1 264 ? -14.705 -9.060 15.784 1.00 94.00 264 LEU A N 1
ATOM 1970 C CA . LEU A 1 264 ? -15.281 -7.772 15.409 1.00 94.00 264 LEU A CA 1
ATOM 1971 C C . LEU A 1 264 ? -16.672 -7.946 14.795 1.00 94.00 264 LEU A C 1
ATOM 1973 O O . LEU A 1 264 ? -16.920 -8.897 14.048 1.00 94.00 264 LEU A O 1
ATOM 1977 N N . ASP A 1 265 ? -17.570 -7.008 15.077 1.00 94.44 265 ASP A N 1
ATOM 1978 C CA . ASP A 1 265 ? -18.865 -6.924 14.406 1.00 94.44 265 ASP A CA 1
ATOM 1979 C C . ASP A 1 265 ? -18.761 -6.228 13.033 1.00 94.44 265 ASP A C 1
ATOM 1981 O O . ASP A 1 265 ? -17.725 -5.679 12.645 1.00 94.44 265 ASP A O 1
ATOM 1985 N N . ALA A 1 266 ? -19.853 -6.253 12.265 1.00 94.25 266 ALA A N 1
ATOM 1986 C CA . ALA A 1 266 ? -19.880 -5.654 10.932 1.00 94.25 266 ALA A CA 1
ATOM 1987 C C . ALA A 1 266 ? -19.675 -4.129 10.956 1.00 94.25 266 ALA A C 1
ATOM 1989 O O . ALA A 1 266 ? -19.075 -3.575 10.033 1.00 94.25 266 ALA A O 1
ATOM 1990 N N . THR A 1 267 ? -20.139 -3.441 12.004 1.00 94.25 267 THR A N 1
ATOM 1991 C CA . THR A 1 267 ? -19.980 -1.988 12.142 1.00 94.25 267 THR A CA 1
ATOM 1992 C C . THR A 1 267 ? -18.534 -1.597 12.432 1.00 94.25 267 THR A C 1
ATOM 1994 O O . THR A 1 267 ? -18.026 -0.647 11.842 1.00 94.25 267 THR A O 1
ATOM 1997 N N . GLN A 1 268 ? -17.834 -2.359 13.265 1.00 95.50 268 GLN A N 1
ATOM 1998 C CA . GLN A 1 268 ? -16.421 -2.190 13.577 1.00 95.50 268 GLN A CA 1
ATOM 1999 C C . GLN A 1 268 ? -15.563 -2.461 12.343 1.00 95.50 268 GLN A C 1
ATOM 2001 O O . GLN A 1 268 ? -14.688 -1.657 12.029 1.00 95.50 268 GLN A O 1
ATOM 2006 N N . TRP A 1 269 ? -15.865 -3.519 11.583 1.00 96.25 269 TRP A N 1
ATOM 2007 C CA . TRP A 1 269 ? -15.225 -3.764 10.287 1.00 96.25 269 TRP A CA 1
ATOM 2008 C C . TRP A 1 269 ? -15.431 -2.601 9.311 1.00 96.25 269 TRP A C 1
ATOM 2010 O O . TRP A 1 269 ? -14.474 -2.167 8.667 1.00 96.25 269 TRP A O 1
ATOM 2020 N N . ALA A 1 270 ? -16.648 -2.054 9.230 1.00 95.69 270 ALA A N 1
ATOM 2021 C CA . ALA A 1 270 ? -16.939 -0.895 8.389 1.00 95.69 270 ALA A CA 1
ATOM 2022 C C . ALA A 1 270 ? -16.171 0.359 8.840 1.00 95.69 270 ALA A C 1
ATOM 2024 O O . ALA A 1 270 ? -15.649 1.086 7.996 1.00 95.69 270 ALA A O 1
ATOM 2025 N N . LEU A 1 271 ? -16.034 0.593 10.150 1.00 95.81 271 LEU A N 1
ATOM 2026 C CA . LEU A 1 271 ? -15.227 1.690 10.696 1.00 95.81 271 LEU A CA 1
ATOM 2027 C C . LEU A 1 271 ? -13.734 1.511 10.395 1.00 95.81 271 LEU A C 1
ATOM 2029 O O . LEU A 1 271 ? -13.078 2.474 9.992 1.00 95.81 271 LEU A O 1
ATOM 2033 N N . CYS A 1 272 ? -13.200 0.294 10.535 1.00 96.56 272 CYS A N 1
ATOM 2034 C CA . CYS A 1 272 ? -11.822 -0.027 10.160 1.00 96.56 272 CYS A CA 1
ATOM 2035 C C . CYS A 1 272 ? -11.589 0.218 8.665 1.00 96.56 272 CYS A C 1
ATOM 2037 O O . CYS A 1 272 ? -10.603 0.853 8.300 1.00 96.56 272 CYS A O 1
ATOM 2039 N N . LEU A 1 273 ? -12.509 -0.225 7.803 1.00 95.56 273 LEU A N 1
ATOM 2040 C CA . LEU A 1 273 ? -12.424 -0.024 6.356 1.00 95.56 273 LEU A CA 1
ATOM 2041 C C . LEU A 1 273 ? -12.537 1.458 5.971 1.00 95.56 273 LEU A C 1
ATOM 2043 O O . LEU A 1 273 ? -11.753 1.944 5.157 1.00 95.56 273 LEU A O 1
ATOM 2047 N N . GLY A 1 274 ? -13.472 2.187 6.583 1.00 95.56 274 GLY A N 1
ATOM 2048 C CA . GLY A 1 274 ? -13.644 3.625 6.378 1.00 95.56 274 GLY A CA 1
ATOM 2049 C C . GLY A 1 274 ? -12.403 4.406 6.802 1.00 95.56 274 GLY A C 1
ATOM 2050 O O . GLY A 1 274 ? -11.907 5.238 6.045 1.00 95.56 274 GLY A O 1
ATOM 2051 N N . THR A 1 275 ? -11.830 4.065 7.956 1.00 95.31 275 THR A N 1
ATOM 2052 C CA . THR A 1 275 ? -10.570 4.652 8.431 1.00 95.31 275 THR A CA 1
ATOM 2053 C C . THR A 1 275 ? -9.426 4.323 7.478 1.00 95.31 275 THR A C 1
ATOM 2055 O O . THR A 1 275 ? -8.693 5.221 7.073 1.00 95.31 275 THR A O 1
ATOM 2058 N N . ALA A 1 276 ? -9.309 3.068 7.044 1.00 94.69 276 ALA A N 1
ATOM 2059 C CA . ALA A 1 276 ? -8.266 2.631 6.125 1.00 94.69 276 ALA A CA 1
ATOM 2060 C C . ALA A 1 276 ? -8.331 3.342 4.761 1.00 94.69 276 ALA A C 1
ATOM 2062 O O . ALA A 1 276 ? -7.299 3.680 4.181 1.00 94.69 276 ALA A O 1
ATOM 2063 N N . SER A 1 277 ? -9.537 3.652 4.275 1.00 93.31 277 SER A N 1
ATOM 2064 C CA . SER A 1 277 ? -9.730 4.379 3.013 1.00 93.31 277 SER A CA 1
ATOM 2065 C C . SER A 1 277 ? -9.165 5.807 3.026 1.00 93.31 277 SER A C 1
ATOM 2067 O O . SER A 1 277 ? -8.909 6.377 1.967 1.00 93.31 277 SER A O 1
ATOM 2069 N N . THR A 1 278 ? -8.896 6.385 4.203 1.00 93.25 278 THR A N 1
ATOM 2070 C CA . THR A 1 278 ? -8.349 7.748 4.314 1.00 93.25 278 THR A CA 1
ATOM 2071 C C . THR A 1 278 ? -6.977 7.898 3.659 1.00 93.25 278 THR A C 1
ATOM 2073 O O . THR A 1 278 ? -6.694 8.964 3.117 1.00 93.25 278 THR A O 1
ATOM 2076 N N . VAL A 1 279 ? -6.150 6.844 3.617 1.00 90.44 279 VAL A N 1
ATOM 2077 C CA . VAL A 1 279 ? -4.846 6.899 2.929 1.00 90.44 279 VAL A CA 1
ATOM 2078 C C . VAL A 1 279 ? -5.014 7.036 1.414 1.00 90.44 279 VAL A C 1
ATOM 2080 O O . VAL A 1 279 ? -4.258 7.754 0.766 1.00 90.44 279 VAL A O 1
ATOM 2083 N N . LEU A 1 280 ? -6.042 6.400 0.843 1.00 87.88 280 LEU A N 1
ATOM 2084 C CA . LEU A 1 280 ? -6.396 6.539 -0.571 1.00 87.88 280 LEU A CA 1
ATOM 2085 C C . LEU A 1 280 ? -6.902 7.957 -0.861 1.00 87.88 280 LEU A C 1
ATOM 2087 O O . LEU A 1 280 ? -6.475 8.592 -1.822 1.00 87.88 280 LEU A O 1
ATOM 2091 N N . LEU A 1 281 ? -7.790 8.471 -0.006 1.00 85.25 281 LEU A N 1
ATOM 2092 C CA . LEU A 1 281 ? -8.365 9.809 -0.159 1.00 85.25 281 LEU A CA 1
ATOM 2093 C C . LEU A 1 281 ? -7.315 10.917 -0.024 1.00 85.25 281 LEU A C 1
ATOM 2095 O O . LEU A 1 281 ? -7.356 11.883 -0.783 1.00 85.25 281 LEU A O 1
ATOM 2099 N N . ALA A 1 282 ? -6.367 10.770 0.903 1.00 84.50 282 ALA A N 1
ATOM 2100 C CA . ALA A 1 282 ? -5.286 11.730 1.101 1.00 84.50 282 ALA A CA 1
ATOM 2101 C C . ALA A 1 282 ? -4.401 11.866 -0.148 1.00 84.50 282 ALA A C 1
ATOM 2103 O O . ALA A 1 282 ? -4.040 12.981 -0.520 1.00 84.50 282 ALA A O 1
ATOM 2104 N N . GLU A 1 283 ? -4.099 10.755 -0.826 1.00 82.25 283 GLU A N 1
ATOM 2105 C CA . GLU A 1 283 ? -3.342 10.797 -2.082 1.00 82.25 283 GLU A CA 1
ATOM 2106 C C . GLU A 1 283 ? -4.146 11.395 -3.237 1.00 82.25 283 GLU A C 1
ATOM 2108 O O . GLU A 1 283 ? -3.643 12.227 -3.992 1.00 82.25 283 GLU A O 1
ATOM 2113 N N . LEU A 1 284 ? -5.426 11.037 -3.357 1.00 80.62 284 LEU A N 1
ATOM 2114 C CA . LEU A 1 284 ? -6.299 11.616 -4.380 1.00 80.62 284 LEU A CA 1
ATOM 2115 C C . LEU A 1 284 ? -6.442 13.138 -4.230 1.00 80.62 284 LEU A C 1
ATOM 2117 O O . LEU A 1 284 ? -6.439 13.854 -5.234 1.00 80.62 284 LEU A O 1
ATOM 2121 N N . ALA A 1 285 ? -6.545 13.631 -2.994 1.00 77.94 285 ALA A N 1
ATOM 2122 C CA . ALA A 1 285 ? -6.639 15.057 -2.708 1.00 77.94 285 ALA A CA 1
ATOM 2123 C C . ALA A 1 285 ? -5.377 15.815 -3.147 1.00 77.94 285 ALA A C 1
ATOM 2125 O O . ALA A 1 285 ? -5.485 16.863 -3.784 1.00 77.94 285 ALA A O 1
ATOM 2126 N N . GLU A 1 286 ? -4.183 15.274 -2.886 1.00 77.56 286 GLU A N 1
ATOM 2127 C CA . GLU A 1 286 ? -2.947 15.918 -3.336 1.00 77.56 286 GLU A CA 1
ATOM 2128 C C . GLU A 1 286 ? -2.840 15.937 -4.864 1.00 77.56 286 GLU A C 1
ATOM 2130 O O . GLU A 1 286 ? -2.511 16.971 -5.449 1.00 77.56 286 GLU A O 1
ATOM 2135 N N . LEU A 1 287 ? -3.138 14.818 -5.529 1.00 75.50 287 LEU A N 1
ATOM 2136 C CA . LEU A 1 287 ? -3.099 14.759 -6.992 1.00 75.50 287 LEU A CA 1
ATOM 2137 C C . LEU A 1 287 ? -4.038 15.801 -7.617 1.00 75.50 287 LEU A C 1
ATOM 2139 O O . LEU A 1 287 ? -3.667 16.456 -8.594 1.00 75.50 287 LEU A O 1
ATOM 2143 N N . ALA A 1 288 ? -5.218 16.002 -7.025 1.00 76.00 288 ALA A N 1
ATOM 2144 C CA . ALA A 1 288 ? -6.145 17.049 -7.437 1.00 76.00 288 ALA A CA 1
ATOM 2145 C C . ALA A 1 288 ? -5.557 18.455 -7.226 1.00 76.00 288 ALA A C 1
ATOM 2147 O O . ALA A 1 288 ? -5.617 19.283 -8.136 1.00 76.00 288 ALA A O 1
ATOM 2148 N N . GLU A 1 289 ? -4.936 18.729 -6.075 1.00 78.19 289 GLU A N 1
ATOM 2149 C CA . GLU A 1 289 ? -4.275 20.016 -5.826 1.00 78.19 289 GLU A CA 1
ATOM 2150 C C . GLU A 1 289 ? -3.142 20.300 -6.818 1.00 78.19 289 GLU A C 1
ATOM 2152 O O . GLU A 1 289 ? -3.028 21.418 -7.325 1.00 78.19 289 GLU A O 1
ATOM 2157 N N . LEU A 1 290 ? -2.307 19.304 -7.122 1.00 79.38 290 LEU A N 1
ATOM 2158 C CA . LEU A 1 290 ? -1.211 19.445 -8.082 1.00 79.38 290 LEU A CA 1
ATOM 2159 C C . LEU A 1 290 ? -1.736 19.718 -9.495 1.00 79.38 290 LEU A C 1
ATOM 2161 O O . LEU A 1 290 ? -1.210 20.598 -10.179 1.00 79.38 290 LEU A O 1
ATOM 2165 N N . ALA A 1 291 ? -2.802 19.027 -9.909 1.00 78.69 291 ALA A N 1
ATOM 2166 C CA . ALA A 1 291 ? -3.458 19.266 -11.192 1.00 78.69 291 ALA A CA 1
ATOM 2167 C C . ALA A 1 291 ? -4.033 20.690 -11.283 1.00 78.69 291 ALA A C 1
ATOM 2169 O O . ALA A 1 291 ? -3.844 21.370 -12.294 1.00 78.69 291 ALA A O 1
ATOM 2170 N N . VAL A 1 292 ? -4.666 21.181 -10.212 1.00 82.19 292 VAL A N 1
ATOM 2171 C CA . VAL A 1 292 ? -5.177 22.560 -10.141 1.00 82.19 292 VAL A CA 1
ATOM 2172 C C . VAL A 1 292 ? -4.034 23.575 -10.226 1.00 82.19 292 VAL A C 1
ATOM 2174 O O . VAL A 1 292 ? -4.128 24.533 -10.995 1.00 82.19 292 VAL A O 1
ATOM 2177 N N . ARG A 1 293 ? -2.928 23.361 -9.501 1.00 82.38 293 ARG A N 1
ATOM 2178 C CA . ARG A 1 293 ? -1.749 24.248 -9.550 1.00 82.38 293 ARG A CA 1
ATOM 2179 C C . ARG A 1 293 ? -1.111 24.280 -10.943 1.00 82.38 293 ARG A C 1
ATOM 2181 O O . ARG A 1 293 ? -0.723 25.354 -11.400 1.00 82.38 293 ARG A O 1
ATOM 2188 N N . ALA A 1 294 ? -1.039 23.138 -11.628 1.00 82.56 294 ALA A N 1
ATOM 2189 C CA . ALA A 1 294 ? -0.526 23.044 -12.995 1.00 82.56 294 ALA A CA 1
ATOM 2190 C C . ALA A 1 294 ? -1.450 23.729 -14.019 1.00 82.56 294 ALA A C 1
ATOM 2192 O O . ALA A 1 294 ? -0.980 24.440 -14.906 1.00 82.56 294 ALA A O 1
ATOM 2193 N N . ALA A 1 295 ? -2.770 23.582 -13.876 1.00 82.50 295 ALA A N 1
ATOM 2194 C CA . ALA A 1 295 ? -3.730 24.294 -14.719 1.00 82.50 295 ALA A CA 1
ATOM 2195 C C . ALA A 1 295 ? -3.630 25.817 -14.520 1.00 82.50 295 ALA A C 1
ATOM 2197 O O . ALA A 1 295 ? -3.620 26.579 -15.487 1.00 82.50 295 ALA A O 1
ATOM 2198 N N . GLN A 1 296 ? -3.483 26.272 -13.272 1.00 84.06 296 GLN A N 1
ATOM 2199 C CA . GLN A 1 296 ? -3.310 27.691 -12.951 1.00 84.06 296 GLN A CA 1
ATOM 2200 C C . GLN A 1 296 ? -1.994 28.270 -13.490 1.00 84.06 296 GLN A C 1
ATOM 2202 O O . GLN A 1 296 ? -1.975 29.421 -13.929 1.00 84.06 296 GLN A O 1
ATOM 2207 N N . SER A 1 297 ? -0.894 27.510 -13.472 1.00 82.50 297 SER A N 1
ATOM 2208 C CA . SER A 1 297 ? 0.380 27.969 -14.038 1.00 82.50 297 SER A CA 1
ATOM 2209 C C . SER A 1 297 ? 0.346 28.032 -15.567 1.00 82.50 297 SER A C 1
ATOM 2211 O O . SER A 1 297 ? 0.859 28.997 -16.132 1.00 82.50 297 SER A O 1
ATOM 2213 N N . ALA A 1 298 ? -0.318 27.079 -16.230 1.00 80.75 298 ALA A N 1
ATOM 2214 C CA . ALA A 1 298 ? -0.523 27.098 -17.679 1.00 80.75 298 ALA A CA 1
ATOM 2215 C C . ALA A 1 298 ? -1.357 28.312 -18.128 1.00 80.75 298 ALA A C 1
ATOM 2217 O O . ALA A 1 298 ? -0.980 29.004 -19.073 1.00 80.75 298 ALA A O 1
ATOM 2218 N N . LEU A 1 299 ? -2.434 28.630 -17.399 1.00 78.56 299 LEU A N 1
ATOM 2219 C CA . LEU A 1 299 ? -3.262 29.811 -17.667 1.00 78.56 299 LEU A CA 1
ATOM 2220 C C . LEU A 1 299 ? -2.477 31.121 -17.471 1.00 78.56 299 LEU A C 1
ATOM 2222 O O . LEU A 1 299 ? -2.510 31.994 -18.332 1.00 78.56 299 LEU A O 1
ATOM 2226 N N . ARG A 1 300 ? -1.686 31.236 -16.394 1.00 77.56 300 ARG A N 1
ATOM 2227 C CA . ARG A 1 300 ? -0.833 32.418 -16.138 1.00 77.56 300 ARG A CA 1
ATOM 2228 C C . ARG A 1 300 ? 0.326 32.574 -17.129 1.00 77.56 300 ARG A C 1
ATOM 2230 O O . ARG A 1 300 ? 0.815 33.686 -17.312 1.00 77.56 300 ARG A O 1
ATOM 2237 N N . GLY A 1 301 ? 0.797 31.481 -17.729 1.00 70.69 301 GLY A N 1
ATOM 2238 C CA . GLY A 1 301 ? 1.813 31.507 -18.784 1.00 70.69 301 GLY A CA 1
ATOM 2239 C C . GLY A 1 301 ? 1.276 32.033 -20.117 1.00 70.69 301 GLY A C 1
ATOM 2240 O O . GLY A 1 301 ? 2.012 32.695 -20.842 1.00 70.69 301 GLY A O 1
ATOM 2241 N N . SER A 1 302 ? -0.010 31.801 -20.403 1.00 59.34 302 SER A N 1
ATOM 2242 C CA . SER A 1 302 ? -0.683 32.293 -21.612 1.00 59.34 302 SER A CA 1
ATOM 2243 C C . SER A 1 302 ? -0.913 33.810 -21.591 1.00 59.34 302 SER A C 1
ATOM 2245 O O . SER A 1 302 ? -0.757 34.452 -22.624 1.00 59.34 302 SER A O 1
ATOM 2247 N N . ASP A 1 303 ? -1.214 34.398 -20.428 1.00 57.59 303 ASP A N 1
ATOM 2248 C CA . ASP A 1 303 ? -1.453 35.849 -20.279 1.00 57.59 303 ASP A CA 1
ATOM 2249 C C . ASP A 1 303 ? -0.183 36.714 -20.391 1.00 57.59 303 ASP A C 1
ATOM 2251 O O . ASP A 1 303 ? -0.272 37.931 -20.508 1.00 57.59 303 ASP A O 1
ATOM 2255 N N . ARG A 1 304 ? 1.015 36.116 -20.337 1.00 53.62 304 ARG A N 1
ATOM 2256 C CA . ARG A 1 304 ? 2.296 36.836 -20.499 1.00 53.62 304 ARG A CA 1
ATOM 2257 C C . ARG A 1 304 ? 2.859 36.784 -21.922 1.00 53.62 304 ARG A C 1
ATOM 2259 O O . ARG A 1 304 ? 3.909 37.373 -22.165 1.00 53.62 304 ARG A O 1
ATOM 2266 N N . ALA A 1 305 ? 2.211 36.051 -22.825 1.00 54.25 305 ALA A N 1
ATOM 2267 C CA . ALA A 1 305 ? 2.642 35.870 -24.212 1.00 54.25 305 ALA A CA 1
ATOM 2268 C C . ALA A 1 305 ? 1.842 36.725 -25.218 1.00 54.25 305 ALA A C 1
ATOM 2270 O O . ALA A 1 305 ? 2.020 36.559 -26.425 1.00 54.25 305 ALA A O 1
ATOM 2271 N N . VAL A 1 306 ? 0.981 37.622 -24.724 1.00 45.41 306 VAL A N 1
ATOM 2272 C CA . VAL A 1 306 ? 0.194 38.610 -25.484 1.00 45.41 306 VAL A CA 1
ATOM 2273 C C . VAL A 1 306 ? 0.641 40.007 -25.072 1.00 45.41 306 VAL A C 1
ATOM 2275 O O . VAL A 1 306 ? 0.772 40.861 -25.974 1.00 45.41 306 VAL A O 1
#

Sequence (306 aa):
MSSPVVVGVDGSPSSLAAVEAAAWEAGLRGVGLRLVHAFGWPSIHLPHGGPPWNPGTTGLRELAADMVLTDDDFSTIVRAVREGRSIYDDIVKFVRFQLATNIGAMLALLGASLAGLPAPLTAAQLPWINIIMDGPPAMALAVDPARDDVMRHPPRDPEERILNARRLFAISRAGAVMALGTVVLLALARPACGTDTALTMAFTAFVLFQLFNSLNARADDGPVLGRHQFRNRTLWLCLAGVLAVQVVAVHLPWARTAFGTVPLDATQWALCLGTASTVLLAELAELAELAVRAAQSALRGSDRAV

=== Feature glossary ===
A reading guide for the features in this record.

Start from the sequence.

  · Sequence gives the chain of amino acids in standard one-letter code (A=alanine, C=cysteine, …, Y=tyrosine), read N→C. It is the only feature that is directly encoded by the gene; all structural features are derived from the folded form of this sequence.

Fold it, and you get atomic coordinates and the backbone conformation that goes with them.

  · Structure coordinates are given as an mmCIF _atom_site loop: one row per atom with element, residue name, chain id, sequence number, and x/y/z position in Å. Only the four main-chain atoms per residue are included here; side chains are omitted to keep the record compact.

  · Backbone dihedral angles. Every residue except chain termini has a φ (preceding-C → N → Cα → C) and a ψ (N → Cα → C → next-N). They are reported in degrees following the IUPAC sign convention. Secondary structure is essentially a statement about which (φ, ψ) basin each residue occupies.

  · Eight-state secondary structure (DSSP): H is the canonical α-helix, G the tighter 3₁₀-helix, I the wider π-helix; E/B are β-structure, T and S are turns and bends, and '-' is everything else. DSSP derives these from the pattern of main-chain N–H···O=C hydrogen bonds, not from the sequence.

  · SS3 is a coarse helix/strand/coil call (letters a/b/c) made by the P-SEA algorithm from inter-Cα distances and dihedrals. It is less detailed than DSSP but needs only Cα positions.

Summarize the fold with a handful of shape descriptors and a per-residue structural alphabet.

  · Radius of gyration (Rg) is the root-mean-square distance of Cα atoms from their centroid — a single number for overall size and compactness. A globular domain of N residues has Rg ≈ 2.2·N^0.38 Å; an extended or disordered chain has a much larger Rg. The Cα contact count is the number of residue pairs whose Cα atoms are within 8 Å and are more than four positions apart in sequence — a standard proxy for tertiary packing density. The bounding box is the smallest axis-aligned box enclosing all Cα atoms.

  · 3Di is Foldseek's structural alphabet. Each residue is assigned one of twenty discrete states based on how its Cα sits relative to its spatial (not sequential) neighbors. Aligning 3Di strings finds structural homologs roughly as well as full 3D superposition, but orders of magnitude faster.

  · Solvent-accessible surface area (SASA) is the area in Å² traced out by the centre of a 1.4 Å probe sphere (a water molecule) rolled over the protein's van der Waals surface (Shrake–Rupley / Lee–Richards construction). Buried residues have near-zero SASA; fully exposed residues can exceed 200 Å². The total SASA scales roughly with the number of surface residues.

Ask how reliable the model is.

  · For AlphaFold models, the B-factor field carries pLDDT — the model's own estimate of local accuracy on a 0–100 scale. Regions with pLDDT<50 should be treated as essentially unmodeled; they often correspond to intrinsically disordered segments.

  · For experimental (PDB) structures, the B-factor (temperature factor) quantifies the positional spread of each atom in the crystal — a combination of thermal vibration and static disorder — in units of Å². High B-factors mark flexible loops or poorly resolved regions; low B-factors mark the rigid, well-ordered core.

  · Predicted Aligned Error (PAE) is an AlphaFold confidence matrix: entry (i, j) is the expected error in the position of residue j, in ångströms, when the prediction is superimposed on the true structure at residue i. Low PAE within a block of residues means that block is internally rigid and well-predicted; high PAE between two blocks means their relative placement is uncertain even if each block individually is confident.

Place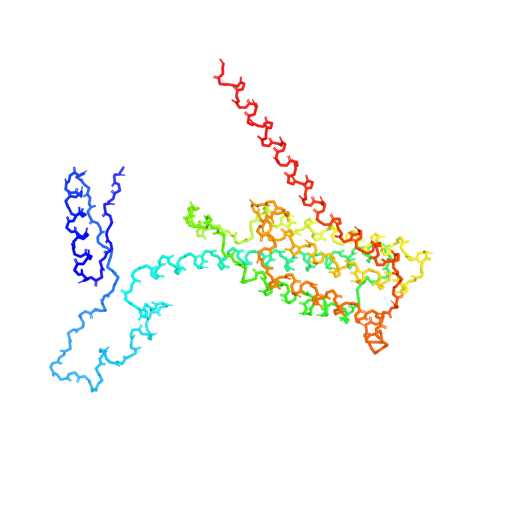 it in context: what it resembles, what it is annotated as, and how it looks.

  · Structural nearest neighbors (via Foldseek easy-search vs the PDB). Reported per hit: target PDB id, E-value, and alignment TM-score. A TM-score above ~0.5 is the conventional threshold for 'same fold'.

  · Functional annotations link the protein to curated databases. InterPro entries identify conserved domains and families by matching the sequence against member-database signatures (Pfam, PROSITE, CDD, …). Gene Ontology (GO) terms describe molecular function, biological process, and cellular component in a controlled vocabulary. CATH places the structure in a hierarchical fold classification (Class/Architecture/Topology/Homologous-superfamily). The organism is the source species.

  · The contact map is a binary N×N matrix image: pixel (i, j) is dark where Cα_i and Cα_j are within 8 Å and |i−j|>4. Because the |i−j|>4 filter removes local helical contacts, off-diagonal stripes parallel to the main diagonal indicate parallel β-sheets; stripes perpendicular to it indicate antiparallel β-sheets. The Ramachandran plot scatters every residue's (φ, ψ) pair against the sterically allowed regions. The PAE heatmap renders the predicted-aligned-error matrix.

  · Six rendered views show the 3D structure from the faces of a cube — i.e. along ±x, ±y, ±z. Rendering representation is drawn randomly per protein from cartoon (secondary-structure ribbons), sticks (backbone bonds), or molecular surface; coloring is either N→C rainbow (blue at the N-terminus through red at the C-terminus) or one color per chain.